Protein AF-A0A2N6P022-F1 (afdb_monomer)

Structure (mmCIF, N/CA/C/O backbone):
data_AF-A0A2N6P022-F1
#
_entry.id   AF-A0A2N6P022-F1
#
loop_
_atom_site.group_PDB
_atom_site.id
_atom_site.type_symbol
_atom_site.label_atom_id
_atom_site.label_alt_id
_atom_site.label_comp_id
_atom_site.label_asym_id
_atom_site.label_entity_id
_atom_site.label_seq_id
_atom_site.pdbx_PDB_ins_code
_atom_site.Cartn_x
_atom_site.Cartn_y
_atom_site.Cartn_z
_atom_site.occupancy
_atom_site.B_iso_or_equiv
_atom_site.auth_seq_id
_atom_site.auth_comp_id
_atom_site.auth_asym_id
_atom_site.auth_atom_id
_atom_site.pdbx_PDB_model_num
ATOM 1 N N . MET A 1 1 ? -14.302 11.216 33.703 1.00 29.69 1 MET A N 1
ATOM 2 C CA . MET A 1 1 ? -15.052 10.280 32.838 1.00 29.69 1 MET A CA 1
ATOM 3 C C . MET A 1 1 ? -15.654 11.093 31.704 1.00 29.69 1 MET A C 1
ATOM 5 O O . MET A 1 1 ? -16.616 11.806 31.942 1.00 29.69 1 MET A O 1
ATOM 9 N N . SER A 1 2 ? -15.031 11.091 30.524 1.00 29.53 2 SER A N 1
ATOM 10 C CA . SER A 1 2 ? -15.563 11.820 29.365 1.00 29.53 2 SER A CA 1
ATOM 11 C C . SER A 1 2 ? -16.728 11.022 28.780 1.00 29.53 2 SER A C 1
ATOM 13 O O . SER A 1 2 ? -16.558 9.845 28.450 1.00 29.53 2 SER A O 1
ATOM 15 N N . LEU A 1 3 ? -17.920 11.619 28.737 1.00 30.00 3 LEU A N 1
ATOM 16 C CA . LEU A 1 3 ? -19.110 11.022 28.134 1.00 30.00 3 LEU A CA 1
ATOM 17 C C . LEU A 1 3 ? -18.819 10.768 26.650 1.00 30.00 3 LEU A C 1
ATOM 19 O O . LEU A 1 3 ? -18.593 11.697 25.879 1.00 30.00 3 LEU A O 1
ATOM 23 N N . ARG A 1 4 ? -18.766 9.487 26.269 1.00 43.47 4 ARG A N 1
ATOM 24 C CA . ARG A 1 4 ? -18.559 9.043 24.888 1.00 43.47 4 ARG A CA 1
ATOM 25 C C . ARG A 1 4 ? -19.773 9.468 24.062 1.00 43.47 4 ARG A C 1
ATOM 27 O O . ARG A 1 4 ? -20.823 8.840 24.167 1.00 43.47 4 ARG A O 1
ATOM 34 N N . ILE A 1 5 ? -19.638 10.517 23.258 1.00 53.22 5 ILE A N 1
ATOM 35 C CA . ILE A 1 5 ? -20.626 10.837 22.226 1.00 53.22 5 ILE A CA 1
ATOM 36 C C . ILE A 1 5 ? -20.484 9.750 21.158 1.00 53.22 5 ILE A C 1
ATOM 38 O O . ILE A 1 5 ? -19.456 9.666 20.492 1.00 53.22 5 ILE A O 1
ATOM 42 N N . ILE A 1 6 ? -21.470 8.856 21.073 1.00 61.94 6 ILE A N 1
ATOM 43 C CA . ILE A 1 6 ? -21.562 7.873 19.992 1.00 61.94 6 ILE A CA 1
ATOM 44 C C . ILE A 1 6 ? -22.156 8.614 18.787 1.00 61.94 6 ILE A C 1
ATOM 46 O O . ILE A 1 6 ? -23.243 9.177 18.933 1.00 61.94 6 ILE A O 1
ATOM 50 N N . PRO A 1 7 ? -21.473 8.642 17.630 1.00 67.62 7 PRO A N 1
ATOM 51 C CA . PRO A 1 7 ? -22.006 9.222 16.401 1.00 67.62 7 PRO A CA 1
ATOM 52 C C . PRO A 1 7 ? -23.421 8.719 16.062 1.00 67.62 7 PRO A C 1
ATOM 54 O O . PRO A 1 7 ? -23.746 7.548 16.277 1.00 67.62 7 PRO A O 1
ATOM 57 N N . ALA A 1 8 ? -24.279 9.607 15.545 1.00 69.56 8 ALA A N 1
ATOM 58 C CA . ALA A 1 8 ? -25.697 9.315 15.305 1.00 69.56 8 ALA A CA 1
ATOM 59 C C . ALA A 1 8 ? -25.911 8.160 14.311 1.00 69.56 8 ALA A C 1
ATOM 61 O O . ALA A 1 8 ? -26.799 7.335 14.505 1.00 69.56 8 ALA A O 1
ATOM 62 N N . ASN A 1 9 ? -25.051 8.049 13.299 1.00 67.75 9 ASN A N 1
ATOM 63 C CA . ASN A 1 9 ? -25.023 6.943 12.340 1.00 67.75 9 ASN A CA 1
ATOM 64 C C . ASN A 1 9 ? -24.792 5.573 13.012 1.00 67.75 9 ASN A C 1
ATOM 66 O O . ASN A 1 9 ? -25.490 4.615 12.684 1.00 67.75 9 ASN A O 1
ATOM 70 N N . ILE A 1 10 ? -23.915 5.476 14.020 1.00 69.69 10 ILE A N 1
ATOM 71 C CA . ILE A 1 10 ? -23.724 4.240 14.805 1.00 69.69 10 ILE A CA 1
ATOM 72 C C . ILE A 1 10 ? -24.984 3.894 15.604 1.00 69.69 10 ILE A C 1
ATOM 74 O O . ILE A 1 10 ? -25.370 2.727 15.676 1.00 69.69 10 ILE A O 1
ATOM 78 N N . ILE A 1 11 ? -25.639 4.892 16.209 1.00 70.75 11 ILE A N 1
ATOM 79 C CA . ILE A 1 11 ? -26.880 4.679 16.972 1.00 70.75 11 ILE A CA 1
ATOM 80 C C . ILE A 1 11 ? -27.977 4.146 16.049 1.00 70.75 11 ILE A C 1
ATOM 82 O O . ILE A 1 11 ? -28.587 3.125 16.367 1.00 70.75 11 ILE A O 1
ATOM 86 N N . SER A 1 12 ? -28.178 4.784 14.894 1.00 70.94 12 SER A N 1
ATOM 87 C CA . SER A 1 12 ? -29.148 4.350 13.887 1.00 70.94 12 SER A CA 1
ATOM 88 C C . SER A 1 12 ? -28.874 2.919 13.418 1.00 70.94 12 SER A C 1
ATOM 90 O O . SER A 1 12 ? -29.797 2.110 13.321 1.00 70.94 12 SER A O 1
ATOM 92 N N . ARG A 1 13 ? -27.600 2.562 13.198 1.00 70.06 13 ARG A N 1
ATOM 93 C CA . ARG A 1 13 ? -27.205 1.212 12.770 1.00 70.06 13 ARG A CA 1
ATOM 94 C C . ARG A 1 13 ? -27.468 0.154 13.846 1.00 70.06 13 ARG A C 1
ATOM 96 O O . ARG A 1 13 ? -27.996 -0.912 13.541 1.00 70.06 13 ARG A O 1
ATOM 103 N N . LEU A 1 14 ? -27.166 0.460 15.110 1.00 72.69 14 LEU A N 1
ATOM 104 C CA . LEU A 1 14 ? -27.479 -0.416 16.246 1.00 72.69 14 LEU A CA 1
ATOM 105 C C . LEU A 1 14 ? -28.991 -0.616 16.430 1.00 72.69 14 LEU A C 1
ATOM 107 O O . LEU A 1 14 ? -29.421 -1.716 16.772 1.00 72.69 14 LEU A O 1
ATOM 111 N N . GLN A 1 15 ? -29.795 0.429 16.210 1.00 70.88 15 GLN A N 1
ATOM 112 C CA . GLN A 1 15 ? -31.257 0.349 16.284 1.00 70.88 15 GLN A CA 1
ATOM 113 C C . GLN A 1 15 ? -31.836 -0.531 15.169 1.00 70.88 15 GLN A C 1
ATOM 115 O O . GLN A 1 15 ? -32.645 -1.407 15.469 1.00 70.88 15 GLN A O 1
ATOM 120 N N . ALA A 1 16 ? -31.372 -0.368 13.924 1.00 66.25 16 ALA A N 1
ATOM 121 C CA . ALA A 1 16 ? -31.813 -1.183 12.788 1.00 66.25 16 ALA A CA 1
ATOM 122 C C . ALA A 1 16 ? -31.562 -2.686 13.021 1.00 66.25 16 ALA A C 1
ATOM 124 O O . ALA A 1 16 ? -32.473 -3.507 12.885 1.00 66.25 16 ALA A O 1
ATOM 125 N N . LEU A 1 17 ? -30.363 -3.046 13.491 1.00 65.44 17 LEU A N 1
ATOM 126 C CA . LEU A 1 17 ? -30.020 -4.438 13.811 1.00 65.44 17 LEU A CA 1
ATOM 127 C C . LEU A 1 17 ? -30.825 -4.986 15.002 1.00 65.44 17 LEU A C 1
ATOM 129 O O . LEU A 1 17 ? -31.209 -6.154 15.007 1.00 65.44 17 LEU A O 1
ATOM 133 N N . GLY A 1 18 ? -31.131 -4.149 16.001 1.00 59.81 18 GLY A N 1
ATOM 134 C CA . GLY A 1 18 ? -31.967 -4.521 17.148 1.00 59.81 18 GLY A CA 1
ATOM 135 C C . GLY A 1 18 ? -33.429 -4.815 16.789 1.00 59.81 18 GLY A C 1
ATOM 136 O O . GLY A 1 18 ? -34.092 -5.560 17.507 1.00 59.81 18 GLY A O 1
ATOM 137 N N . THR A 1 19 ? -33.922 -4.277 15.669 1.00 57.00 19 THR A N 1
ATOM 138 C CA . THR A 1 19 ? -35.270 -4.559 15.144 1.00 57.00 19 THR A CA 1
ATOM 139 C C . THR A 1 19 ? -35.357 -5.822 14.281 1.00 57.00 19 THR A C 1
ATOM 141 O O . THR A 1 19 ? -36.429 -6.136 13.774 1.00 57.00 19 THR A O 1
ATOM 144 N N . GLY A 1 20 ? -34.261 -6.577 14.135 1.00 45.31 20 GLY A N 1
ATOM 145 C CA . GLY A 1 20 ? -34.242 -7.828 13.370 1.00 45.31 20 GLY A CA 1
ATOM 146 C C . GLY A 1 20 ? -34.171 -7.645 11.852 1.00 45.31 20 GLY A C 1
ATOM 147 O O . GLY A 1 20 ? -34.295 -8.628 11.125 1.00 45.31 20 GLY A O 1
ATOM 148 N N . GLN A 1 21 ? -33.941 -6.423 11.361 1.00 49.25 21 GLN A N 1
ATOM 149 C CA . GLN A 1 21 ? -33.562 -6.211 9.966 1.00 49.25 21 GLN A CA 1
ATOM 150 C C . GLN A 1 21 ? -32.131 -6.713 9.771 1.00 49.25 21 GLN A C 1
ATOM 152 O O . GLN A 1 21 ? -31.172 -6.130 10.284 1.00 49.25 21 GLN A O 1
ATOM 157 N N . SER A 1 22 ? -31.996 -7.823 9.045 1.00 44.91 22 SER A N 1
ATOM 158 C CA . SER A 1 22 ? -30.702 -8.236 8.511 1.00 44.91 22 SER A CA 1
ATOM 159 C C . SER A 1 22 ? -30.247 -7.174 7.503 1.00 44.91 22 SER A C 1
ATOM 161 O O . SER A 1 22 ? -31.093 -6.676 6.756 1.00 44.91 22 SER A O 1
ATOM 163 N N . PRO A 1 23 ? -28.946 -6.833 7.418 1.00 50.28 23 PRO A N 1
ATOM 164 C CA . PRO A 1 23 ? -28.435 -5.946 6.368 1.00 50.28 23 PRO A CA 1
ATOM 165 C C . PRO A 1 23 ? -28.794 -6.415 4.950 1.00 50.28 23 PRO A C 1
ATOM 167 O O . PRO A 1 23 ? -28.809 -5.602 4.034 1.00 50.28 23 PRO A O 1
ATOM 170 N N . ASP A 1 24 ? -29.105 -7.710 4.816 1.00 46.38 24 ASP A N 1
ATOM 171 C CA . ASP A 1 24 ? -29.180 -8.453 3.561 1.00 46.38 24 ASP A CA 1
ATOM 172 C C . ASP A 1 24 ? -30.565 -9.063 3.266 1.00 46.38 24 ASP A C 1
ATOM 174 O O . ASP A 1 24 ? -30.662 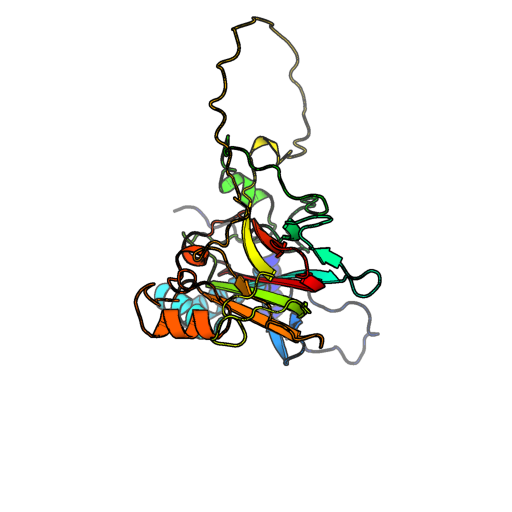-9.870 2.349 1.00 46.38 24 ASP A O 1
ATOM 178 N N . THR A 1 25 ? -31.638 -8.775 4.016 1.00 40.97 25 THR A N 1
ATOM 179 C CA . THR A 1 25 ? -32.977 -9.293 3.646 1.00 40.97 25 THR A CA 1
ATOM 180 C C . THR A 1 25 ? -33.631 -8.369 2.621 1.00 40.97 25 THR A C 1
ATOM 182 O O . THR A 1 25 ? -34.062 -7.283 3.014 1.00 40.97 25 THR A O 1
ATOM 185 N N . PRO A 1 26 ? -33.743 -8.759 1.333 1.00 40.19 26 PRO A N 1
ATOM 186 C CA . PRO A 1 26 ? -34.522 -7.994 0.375 1.00 40.19 26 PRO A CA 1
ATOM 187 C C . PRO A 1 26 ? -35.991 -8.135 0.775 1.00 40.19 26 PRO A C 1
ATOM 189 O O . PRO A 1 26 ? -36.479 -9.249 0.965 1.00 40.19 26 PRO A O 1
ATOM 192 N N . ASN A 1 27 ? -36.698 -7.017 0.922 1.00 40.47 27 ASN A N 1
ATOM 193 C CA . ASN A 1 27 ? -38.155 -7.050 0.972 1.00 40.47 27 ASN A CA 1
ATOM 194 C C . ASN A 1 27 ? -38.644 -7.525 -0.403 1.00 40.47 27 ASN A C 1
ATOM 196 O O . ASN A 1 27 ? -38.376 -6.862 -1.402 1.00 40.47 27 ASN A O 1
ATOM 200 N N . GLU A 1 28 ? -39.356 -8.652 -0.462 1.00 44.34 28 GLU A N 1
ATOM 201 C CA . GLU A 1 28 ? -39.858 -9.230 -1.723 1.00 44.34 28 GLU A CA 1
ATOM 202 C C . GLU A 1 28 ? -40.898 -8.337 -2.441 1.00 44.34 28 GLU A C 1
ATOM 204 O O . GLU A 1 28 ? -41.242 -8.610 -3.588 1.00 44.34 28 GLU A O 1
ATOM 209 N N . ASP A 1 29 ? -41.337 -7.236 -1.814 1.00 43.22 29 ASP A N 1
ATOM 210 C CA . ASP A 1 29 ? -42.406 -6.354 -2.300 1.00 43.22 29 ASP A CA 1
ATOM 211 C C . ASP A 1 29 ? -41.967 -4.920 -2.699 1.00 43.22 29 ASP A C 1
ATOM 213 O O . ASP A 1 29 ? -42.830 -4.095 -3.006 1.00 43.22 29 ASP A O 1
ATOM 217 N N . GLU A 1 30 ? -40.667 -4.583 -2.751 1.00 39.75 30 GLU A N 1
ATOM 218 C CA . GLU A 1 30 ? -40.205 -3.260 -3.234 1.00 39.75 30 GLU A CA 1
ATOM 219 C C . GLU A 1 30 ? -39.323 -3.336 -4.497 1.00 39.75 30 GLU A C 1
ATOM 221 O O . GLU A 1 30 ? -38.475 -4.223 -4.619 1.00 39.75 30 GLU A O 1
ATOM 226 N N . PRO A 1 31 ? -39.499 -2.417 -5.472 1.00 34.38 31 PRO A N 1
ATOM 227 C CA . PRO A 1 31 ? -38.705 -2.417 -6.694 1.00 34.38 31 PRO A CA 1
ATOM 228 C C . PRO A 1 31 ? -37.226 -2.158 -6.378 1.00 34.38 31 PRO A C 1
ATOM 230 O O . PRO A 1 31 ? -36.896 -1.311 -5.554 1.00 34.38 31 PRO A O 1
ATOM 233 N N . ALA A 1 32 ? -36.348 -2.883 -7.076 1.00 38.50 32 ALA A N 1
ATOM 234 C CA . ALA A 1 32 ? -34.899 -2.955 -6.880 1.00 38.50 32 ALA A CA 1
ATOM 235 C C . ALA A 1 32 ? -34.136 -1.653 -7.214 1.00 38.50 32 ALA A C 1
ATOM 237 O O . ALA A 1 32 ? -33.299 -1.619 -8.116 1.00 38.50 32 ALA A O 1
ATOM 238 N N . ALA A 1 33 ? -34.416 -0.581 -6.478 1.00 38.56 33 ALA A N 1
ATOM 239 C CA . ALA A 1 33 ? -33.610 0.627 -6.440 1.00 38.56 33 ALA A CA 1
ATOM 240 C C . ALA A 1 33 ? -33.302 0.985 -4.975 1.00 38.56 33 ALA A C 1
ATOM 242 O O . ALA A 1 33 ? -34.186 1.376 -4.222 1.00 38.56 33 ALA A O 1
ATOM 243 N N . ASP A 1 34 ? -32.020 0.891 -4.614 1.00 41.12 34 ASP A N 1
ATOM 244 C CA . ASP A 1 34 ? -31.392 1.689 -3.549 1.00 41.12 34 ASP A CA 1
ATOM 245 C C . ASP A 1 34 ? -31.687 1.347 -2.067 1.00 41.12 34 ASP A C 1
ATOM 247 O O . ASP A 1 34 ? -31.725 2.225 -1.206 1.00 41.12 34 ASP A O 1
ATOM 251 N N . THR A 1 35 ? -31.827 0.063 -1.716 1.00 43.97 35 THR A N 1
ATOM 252 C CA . THR A 1 35 ? -32.022 -0.386 -0.316 1.00 43.97 35 THR A CA 1
ATOM 253 C C . THR A 1 35 ? -30.750 -0.866 0.394 1.00 43.97 35 THR A C 1
ATOM 255 O O . THR A 1 35 ? -30.844 -1.552 1.413 1.00 43.97 35 THR A O 1
ATOM 258 N N . ALA A 1 36 ? -29.549 -0.535 -0.093 1.00 47.66 36 ALA A N 1
ATOM 259 C CA . ALA A 1 36 ? -28.352 -0.753 0.718 1.00 47.66 36 ALA A CA 1
ATOM 260 C C . ALA A 1 36 ? -28.417 0.198 1.929 1.00 47.66 36 ALA A C 1
ATOM 262 O O . ALA A 1 36 ? -28.615 1.405 1.751 1.00 47.66 36 ALA A O 1
ATOM 263 N N . PRO A 1 37 ? -28.290 -0.297 3.173 1.00 54.97 37 PRO A N 1
ATOM 264 C CA . PRO A 1 37 ? -28.275 0.590 4.318 1.00 54.97 37 PRO A CA 1
ATOM 265 C C . PRO A 1 37 ? -27.133 1.593 4.158 1.00 54.97 37 PRO A C 1
ATOM 267 O O . PRO A 1 37 ? -25.994 1.192 3.922 1.00 54.97 37 PRO A O 1
ATOM 270 N N . ARG A 1 38 ? -27.430 2.890 4.309 1.00 56.84 38 ARG A N 1
ATOM 271 C CA . ARG A 1 38 ? -26.407 3.944 4.268 1.00 56.84 38 ARG A CA 1
ATOM 272 C C . ARG A 1 38 ? -25.245 3.546 5.185 1.00 56.84 38 ARG A C 1
ATOM 274 O O . ARG A 1 38 ? -25.489 3.190 6.342 1.00 56.84 38 ARG A O 1
ATOM 281 N N . HIS A 1 39 ? -24.018 3.623 4.668 1.00 62.66 39 HIS A N 1
ATOM 282 C CA . HIS A 1 39 ? -22.774 3.285 5.368 1.00 62.66 39 HIS A CA 1
ATOM 283 C C . HIS A 1 39 ? -22.521 1.787 5.641 1.00 62.66 39 HIS A C 1
ATOM 285 O O . HIS A 1 39 ? -21.707 1.459 6.508 1.00 62.66 39 HIS A O 1
ATOM 291 N N . ALA A 1 40 ? -23.219 0.864 4.973 1.00 72.25 40 ALA A N 1
ATOM 292 C CA . ALA A 1 40 ? -22.898 -0.561 5.041 1.00 72.25 40 ALA A CA 1
ATOM 293 C C . ALA A 1 40 ? -21.675 -0.894 4.171 1.00 72.25 40 ALA A C 1
ATOM 295 O O . ALA A 1 40 ? -21.502 -0.343 3.088 1.00 72.25 40 ALA A O 1
ATOM 296 N N . GLY A 1 41 ? -20.841 -1.814 4.646 1.00 81.50 41 GLY A N 1
ATOM 297 C CA . GLY A 1 41 ? -19.817 -2.473 3.851 1.00 81.50 41 GLY A CA 1
ATOM 298 C C . GLY A 1 41 ? -20.418 -3.278 2.700 1.00 81.50 41 GLY A C 1
ATOM 299 O O . GLY A 1 41 ? -21.634 -3.421 2.562 1.00 81.50 41 GLY A O 1
ATOM 300 N N . SER A 1 42 ? -19.550 -3.823 1.858 1.00 85.12 42 SER A N 1
ATOM 301 C CA . SER A 1 42 ? -19.959 -4.550 0.654 1.00 85.12 42 SER A CA 1
ATOM 302 C C . SER A 1 42 ? -19.246 -5.889 0.555 1.00 85.12 42 SER A C 1
ATOM 304 O O . SER A 1 42 ? -18.205 -6.100 1.173 1.00 85.12 42 SER A O 1
ATOM 306 N N . ARG A 1 43 ? -19.805 -6.832 -0.208 1.00 83.38 43 ARG A N 1
ATOM 307 C CA . ARG A 1 43 ? -19.078 -8.059 -0.544 1.00 83.38 43 ARG A CA 1
ATOM 308 C C . ARG A 1 43 ? -18.204 -7.825 -1.764 1.00 83.38 43 ARG A C 1
ATOM 310 O O . ARG A 1 43 ? -18.682 -7.324 -2.777 1.00 83.38 43 ARG A O 1
ATOM 317 N N . ASN A 1 44 ? -16.949 -8.243 -1.676 1.00 80.38 44 ASN A N 1
ATOM 318 C CA . ASN A 1 44 ? -16.050 -8.259 -2.818 1.00 80.38 44 ASN A CA 1
ATOM 319 C C . ASN A 1 44 ? -16.326 -9.457 -3.744 1.00 80.38 44 ASN A C 1
ATOM 321 O O . ASN A 1 44 ? -17.137 -10.335 -3.442 1.00 80.38 44 ASN A O 1
ATOM 325 N N . GLU A 1 45 ? -15.625 -9.500 -4.877 1.00 76.19 45 GLU A N 1
ATOM 326 C CA . GLU A 1 45 ? -15.781 -10.511 -5.937 1.00 76.19 45 GLU A CA 1
ATOM 327 C C . GLU A 1 45 ? -15.617 -11.959 -5.444 1.00 76.19 45 GLU A C 1
ATOM 329 O O . GLU A 1 45 ? -16.208 -12.880 -6.002 1.00 76.19 45 GLU A O 1
ATOM 334 N N . ASN A 1 46 ? -14.872 -12.160 -4.355 1.00 76.88 46 ASN A N 1
ATOM 335 C CA . ASN A 1 46 ? -14.634 -13.475 -3.758 1.00 76.88 46 ASN A CA 1
ATOM 336 C C . ASN A 1 46 ? -15.704 -13.857 -2.720 1.00 76.88 46 ASN A C 1
ATOM 338 O O . ASN A 1 46 ? -15.584 -14.882 -2.050 1.00 76.88 46 ASN A O 1
ATOM 342 N N . GLY A 1 47 ? -16.731 -13.024 -2.541 1.00 79.62 47 GLY A N 1
ATOM 343 C CA . GLY A 1 47 ? -17.793 -13.216 -1.559 1.00 79.62 47 GLY A CA 1
ATOM 344 C C . GLY A 1 47 ? -17.404 -12.856 -0.122 1.00 79.62 47 GLY A C 1
ATOM 345 O O . GLY A 1 47 ? -18.233 -13.032 0.774 1.00 79.62 47 GLY A O 1
ATOM 346 N N . HIS A 1 48 ? -16.190 -12.339 0.109 1.00 83.69 48 HIS A N 1
ATOM 347 C CA . HIS A 1 48 ? -15.774 -11.816 1.411 1.00 83.69 48 HIS A CA 1
ATOM 348 C C . HIS A 1 48 ? -16.434 -10.464 1.670 1.00 83.69 48 HIS A C 1
ATOM 350 O O . HIS A 1 48 ? -16.563 -9.647 0.763 1.00 83.69 48 HIS A O 1
ATOM 356 N N . TYR A 1 49 ? -16.854 -10.235 2.912 1.00 88.50 49 TYR A N 1
ATOM 357 C CA . TYR A 1 49 ? -17.425 -8.962 3.333 1.00 88.50 49 TYR A CA 1
ATOM 358 C C . TYR A 1 49 ? -16.306 -7.981 3.692 1.00 88.50 49 TYR A C 1
ATOM 360 O O . TYR A 1 49 ? -15.526 -8.262 4.599 1.00 88.50 49 TYR A O 1
ATOM 368 N N . ASP A 1 50 ? -16.257 -6.848 2.997 1.00 89.38 50 ASP A N 1
ATOM 369 C CA . ASP A 1 50 ? -15.366 -5.723 3.263 1.00 89.38 50 ASP A CA 1
ATOM 370 C C . ASP A 1 50 ? -16.147 -4.715 4.137 1.00 89.38 50 ASP A C 1
ATOM 372 O O . ASP A 1 50 ? -17.004 -3.983 3.624 1.00 89.38 50 ASP A O 1
ATOM 376 N N . PRO A 1 51 ? -15.935 -4.705 5.470 1.00 91.31 51 PRO A N 1
ATOM 377 C CA . PRO A 1 51 ? -16.755 -3.922 6.385 1.00 91.31 51 PRO A CA 1
ATOM 378 C C . PRO A 1 51 ? -16.459 -2.426 6.275 1.00 91.31 51 PRO A C 1
ATOM 380 O O . PRO A 1 51 ? -15.306 -2.005 6.140 1.00 91.31 51 PRO A O 1
ATOM 383 N N . SER A 1 52 ? -17.498 -1.602 6.425 1.00 88.94 52 SER A N 1
ATOM 384 C CA . SER A 1 52 ? -17.305 -0.162 6.595 1.00 88.94 52 SER A CA 1
AT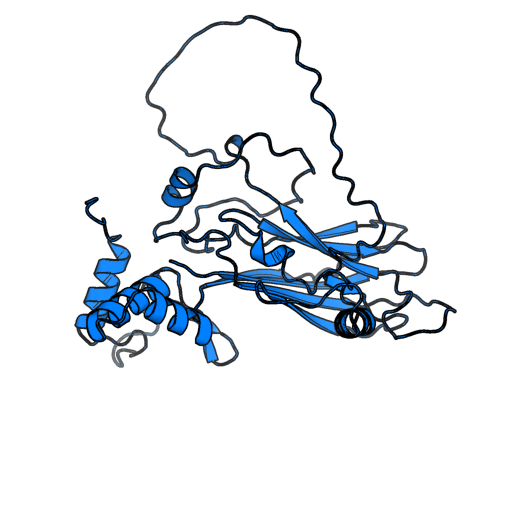OM 385 C C . SER A 1 52 ? -16.726 0.154 7.986 1.00 88.94 52 SER A C 1
ATOM 387 O O . SER A 1 52 ? -16.853 -0.654 8.917 1.00 88.94 52 SER A O 1
ATOM 389 N N . PRO A 1 53 ? -16.150 1.352 8.201 1.00 88.56 53 PRO A N 1
ATOM 390 C CA . PRO A 1 53 ? -15.726 1.781 9.537 1.00 88.56 53 PRO A CA 1
ATOM 391 C C . PRO A 1 53 ? -16.857 1.717 10.575 1.00 88.56 53 PRO A C 1
ATOM 393 O O . PRO A 1 53 ? -16.631 1.397 11.745 1.00 88.56 53 PRO A O 1
ATOM 396 N N . ILE A 1 54 ? -18.094 1.981 10.139 1.00 86.31 54 ILE A N 1
ATOM 397 C CA . ILE A 1 54 ? -19.286 1.910 10.984 1.00 86.31 54 ILE A CA 1
ATOM 398 C C . ILE A 1 54 ? -19.614 0.461 11.332 1.00 86.31 54 ILE A C 1
ATOM 400 O O . ILE A 1 54 ? -19.890 0.180 12.498 1.00 86.31 54 ILE A O 1
ATOM 404 N N . ASP A 1 55 ? -19.540 -0.465 10.375 1.00 89.12 55 ASP A N 1
ATOM 405 C CA . ASP A 1 55 ? -19.771 -1.884 10.648 1.00 89.12 55 ASP A CA 1
ATOM 406 C C . ASP A 1 55 ? -18.757 -2.433 11.653 1.00 89.12 55 ASP A C 1
ATOM 408 O O . ASP A 1 55 ? -19.148 -3.116 12.599 1.00 89.12 55 ASP A O 1
ATOM 412 N N . VAL A 1 56 ? -17.472 -2.088 11.511 1.00 90.69 56 VAL A N 1
ATOM 413 C CA . VAL A 1 56 ? -16.428 -2.478 12.475 1.00 90.69 56 VAL A CA 1
ATOM 414 C C . VAL A 1 56 ? -16.778 -1.969 13.877 1.00 90.69 56 VAL A C 1
ATOM 416 O O . VAL A 1 56 ? -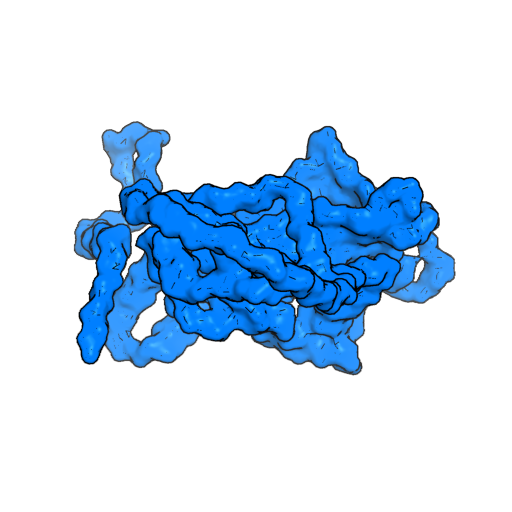16.793 -2.746 14.835 1.00 90.69 56 VAL A O 1
ATOM 419 N N . ALA A 1 57 ? -17.147 -0.690 14.010 1.00 88.62 57 ALA A N 1
ATOM 420 C CA . ALA A 1 57 ? -17.527 -0.109 15.296 1.00 88.62 57 ALA A CA 1
ATOM 421 C C . ALA A 1 57 ? -18.792 -0.758 15.894 1.00 88.62 57 ALA A C 1
ATOM 423 O O . ALA A 1 57 ? -18.848 -1.032 17.097 1.00 88.62 57 ALA A O 1
ATOM 424 N N . VAL A 1 58 ? -19.805 -1.027 15.068 1.00 89.00 58 VAL A N 1
ATOM 425 C CA . VAL A 1 58 ? -21.071 -1.650 15.480 1.00 89.00 58 VAL A CA 1
ATOM 426 C C . VAL A 1 58 ? -20.846 -3.082 15.948 1.00 89.00 58 VAL A C 1
ATOM 428 O O . VAL A 1 58 ? -21.264 -3.418 17.059 1.00 89.00 58 VAL A O 1
ATOM 431 N N . VAL A 1 59 ? -20.135 -3.902 15.168 1.00 90.94 59 VAL A N 1
ATOM 432 C CA . VAL A 1 59 ? -19.808 -5.286 15.542 1.00 90.94 59 VAL A CA 1
ATOM 433 C C . VAL A 1 59 ? -18.982 -5.300 16.826 1.00 90.94 59 VAL A C 1
ATOM 435 O O . VAL A 1 59 ? -19.269 -6.099 17.717 1.00 90.94 59 VAL A O 1
ATOM 438 N N . ARG A 1 60 ? -18.035 -4.367 16.998 1.00 89.62 60 ARG A N 1
ATOM 439 C CA . ARG A 1 60 ? -17.222 -4.274 18.221 1.00 89.62 60 ARG A CA 1
ATOM 440 C C . ARG A 1 60 ? -18.093 -3.986 19.443 1.00 89.62 60 ARG A C 1
ATOM 442 O O . ARG A 1 60 ? -17.960 -4.650 20.470 1.00 89.62 60 ARG A O 1
ATOM 449 N N . ILE A 1 61 ? -19.028 -3.035 19.332 1.00 88.62 61 ILE A N 1
ATOM 450 C CA . ILE A 1 61 ? -19.978 -2.695 20.405 1.00 88.62 61 ILE A CA 1
ATOM 451 C C . ILE A 1 61 ? -20.903 -3.876 20.716 1.00 88.62 61 ILE A C 1
ATOM 453 O O . ILE A 1 61 ? -21.134 -4.172 21.891 1.00 88.62 61 ILE A O 1
ATOM 457 N N . MET A 1 62 ? -21.444 -4.536 19.691 1.00 89.75 62 MET A N 1
ATOM 458 C CA . MET A 1 62 ? -22.332 -5.686 19.858 1.00 89.75 62 MET A CA 1
ATOM 459 C C . MET A 1 62 ? -21.607 -6.841 20.544 1.00 89.75 62 MET A C 1
ATOM 461 O O . MET A 1 62 ? -22.111 -7.368 21.535 1.00 89.75 62 MET A O 1
ATOM 465 N N . LEU A 1 63 ? -20.402 -7.177 20.082 1.00 90.75 63 LEU A N 1
ATOM 466 C CA . LEU A 1 63 ? -19.599 -8.259 20.634 1.00 90.75 63 LEU A CA 1
ATOM 467 C C . LEU A 1 63 ? -19.216 -7.978 22.090 1.00 90.75 63 LEU A C 1
ATOM 469 O O . LEU A 1 63 ? -19.440 -8.827 22.955 1.00 90.75 63 LEU A O 1
ATOM 473 N N . ALA A 1 64 ? -18.737 -6.768 22.394 1.00 87.69 64 ALA A N 1
ATOM 474 C CA . ALA A 1 64 ? -18.395 -6.362 23.756 1.00 87.69 64 ALA A CA 1
ATOM 475 C C . ALA A 1 64 ? -19.608 -6.411 24.704 1.00 87.69 64 ALA A C 1
ATOM 477 O O . ALA A 1 64 ? -19.501 -6.897 25.832 1.00 87.69 64 ALA A O 1
ATOM 478 N N . LYS A 1 65 ? -20.784 -5.947 24.254 1.00 87.38 65 LYS A N 1
ATOM 479 C CA . LYS A 1 65 ? -22.015 -5.964 25.064 1.00 87.38 65 LYS A CA 1
ATOM 480 C C . LYS A 1 65 ? -22.567 -7.372 25.277 1.00 87.38 65 LYS A C 1
ATOM 482 O O . LYS A 1 65 ? -23.010 -7.676 26.383 1.00 87.38 65 LYS A O 1
ATOM 487 N N . ALA A 1 66 ? -22.558 -8.208 24.240 1.00 91.25 66 ALA A N 1
ATOM 488 C CA . ALA A 1 66 ? -23.134 -9.548 24.288 1.00 91.25 66 ALA A CA 1
ATOM 489 C C . ALA A 1 66 ? -22.282 -10.514 25.120 1.00 91.25 66 ALA A C 1
ATOM 491 O O . ALA A 1 66 ? -22.818 -11.323 25.873 1.00 91.25 66 ALA A O 1
ATOM 492 N N . THR A 1 67 ? -20.957 -10.417 25.003 1.00 90.38 67 THR A N 1
ATOM 493 C CA . THR A 1 67 ? -20.038 -11.403 25.589 1.00 90.38 67 THR A CA 1
ATOM 494 C C . THR A 1 67 ? -19.431 -10.964 26.918 1.00 90.38 67 THR A C 1
ATOM 496 O O . THR A 1 67 ? -18.941 -11.807 27.665 1.00 90.38 67 THR A O 1
ATOM 499 N N . LYS A 1 68 ? -19.459 -9.658 27.232 1.00 88.94 68 LYS A N 1
ATOM 500 C CA . LYS A 1 68 ? -18.745 -9.060 28.376 1.00 88.94 68 LYS A CA 1
ATOM 501 C C . LYS A 1 68 ? -17.242 -9.395 28.395 1.00 88.94 68 LYS A C 1
ATOM 503 O O . LYS A 1 68 ? -16.629 -9.370 29.462 1.00 88.94 68 LYS A O 1
ATOM 508 N N . LEU A 1 69 ? -16.655 -9.722 27.240 1.00 89.50 69 LEU A N 1
ATOM 509 C CA . LEU A 1 69 ? -15.225 -9.997 27.119 1.00 89.50 69 LEU A CA 1
ATOM 510 C C . LEU A 1 69 ? -14.398 -8.727 27.388 1.00 89.50 69 LEU A C 1
ATOM 512 O O . LEU A 1 69 ? -14.859 -7.621 27.084 1.00 89.50 69 LEU A O 1
ATOM 516 N N . PRO A 1 70 ? -13.173 -8.865 27.931 1.00 90.56 70 PRO A N 1
ATOM 517 C CA . PRO A 1 70 ? -12.214 -7.767 27.975 1.00 90.56 70 PRO A CA 1
ATOM 518 C C . PRO A 1 70 ? -11.967 -7.194 26.576 1.00 90.56 70 PRO A C 1
ATOM 520 O O . PRO A 1 70 ? -11.983 -7.931 25.590 1.00 90.56 70 PRO A O 1
ATOM 523 N N . VAL A 1 71 ? -11.705 -5.886 26.499 1.00 84.88 71 VAL A N 1
ATOM 524 C CA . VAL A 1 71 ? -11.509 -5.184 25.219 1.00 84.88 71 VAL A CA 1
ATOM 525 C C . VAL A 1 71 ? -10.376 -5.795 24.392 1.00 84.88 71 VAL A C 1
ATOM 527 O O . VAL A 1 71 ? -10.557 -5.992 23.200 1.00 84.88 71 VAL A O 1
ATOM 530 N N . ASP A 1 72 ? -9.290 -6.229 25.033 1.00 88.00 72 ASP A N 1
ATOM 531 C CA . ASP A 1 72 ? -8.147 -6.845 24.346 1.00 88.00 72 ASP A CA 1
ATOM 532 C C . ASP A 1 72 ? -8.517 -8.172 23.662 1.00 88.00 72 ASP A C 1
ATOM 534 O O . ASP A 1 72 ? -7.976 -8.515 22.615 1.00 88.00 72 ASP A O 1
ATOM 538 N N . VAL A 1 73 ? -9.471 -8.922 24.230 1.00 91.50 73 VAL A N 1
ATOM 539 C CA . VAL A 1 73 ? -9.962 -10.174 23.631 1.00 91.50 73 VAL A CA 1
ATOM 540 C C . VAL A 1 73 ? -10.878 -9.873 22.451 1.00 91.50 73 VAL A C 1
ATOM 542 O O . VAL A 1 73 ? -10.797 -10.547 21.430 1.00 91.50 73 VAL A O 1
ATOM 545 N N . VAL A 1 74 ? -11.737 -8.857 22.579 1.00 90.62 74 VAL A N 1
ATOM 546 C CA . VAL A 1 74 ? -12.568 -8.380 21.466 1.00 90.62 74 VAL A CA 1
ATOM 547 C C . VAL A 1 74 ? -11.672 -7.941 20.313 1.00 90.62 74 VAL A C 1
ATOM 549 O O . VAL A 1 74 ? -11.880 -8.386 19.193 1.00 90.62 74 VAL A O 1
ATOM 552 N N . ASP A 1 75 ? -10.642 -7.148 20.588 1.00 87.88 75 ASP A N 1
ATOM 553 C CA . ASP A 1 75 ? -9.721 -6.664 19.563 1.00 87.88 75 ASP A CA 1
ATOM 554 C C . ASP A 1 75 ? -8.940 -7.831 18.941 1.00 87.88 75 ASP A C 1
ATOM 556 O O . ASP A 1 75 ? -8.877 -7.937 17.720 1.00 87.88 75 ASP A O 1
ATOM 560 N N . GLY A 1 76 ? -8.480 -8.796 19.745 1.00 90.19 76 GLY A N 1
ATOM 561 C CA . GLY A 1 76 ? -7.867 -10.030 19.245 1.00 90.19 76 GLY A CA 1
ATOM 562 C C . GLY A 1 76 ? -8.766 -10.842 18.302 1.00 90.19 76 GLY A C 1
ATOM 563 O O . GLY A 1 76 ? -8.265 -11.427 17.346 1.00 90.19 76 GLY A O 1
ATOM 564 N N . ILE A 1 77 ? -10.089 -10.850 18.510 1.00 93.56 77 ILE A N 1
ATOM 565 C CA . ILE A 1 77 ? -11.037 -11.487 17.578 1.00 93.56 77 ILE A CA 1
ATOM 566 C C . ILE A 1 77 ? -11.043 -10.758 16.230 1.00 93.56 77 ILE A C 1
ATOM 568 O O . ILE A 1 77 ? -11.020 -11.418 15.195 1.00 93.56 77 ILE A O 1
ATOM 572 N N . PHE A 1 78 ? -11.054 -9.423 16.230 1.00 92.44 78 PHE A N 1
ATOM 573 C CA . PHE A 1 78 ? -11.017 -8.628 14.997 1.00 92.44 78 PHE A CA 1
ATOM 574 C C . PHE A 1 78 ? -9.701 -8.822 14.244 1.00 92.44 78 PHE A C 1
ATOM 576 O O . PHE A 1 78 ? -9.724 -8.983 13.026 1.00 92.44 78 PHE A O 1
ATOM 583 N N . GLU A 1 79 ? -8.577 -8.861 14.966 1.00 91.19 79 GLU A N 1
ATOM 584 C CA . GLU A 1 79 ? -7.261 -9.126 14.381 1.00 91.19 79 GLU A CA 1
ATOM 585 C C . GLU A 1 79 ? -7.185 -10.522 13.751 1.00 91.19 79 GLU A C 1
ATOM 587 O O . GLU A 1 79 ? -6.771 -10.657 12.605 1.00 91.19 79 GLU A O 1
ATOM 592 N N . LEU A 1 80 ? -7.637 -11.563 14.459 1.00 92.06 80 LEU A N 1
ATOM 593 C CA . LEU A 1 80 ? -7.616 -12.938 13.944 1.00 92.06 80 LEU A CA 1
ATOM 594 C C . LEU A 1 80 ? -8.598 -13.167 12.792 1.00 92.06 80 LEU A C 1
ATOM 596 O O . LEU A 1 80 ? -8.350 -14.014 11.937 1.00 92.06 80 LEU A O 1
ATOM 600 N N . ALA A 1 81 ? -9.721 -12.450 12.780 1.00 92.44 81 ALA A N 1
ATOM 601 C CA . ALA A 1 81 ? -10.720 -12.545 11.722 1.00 92.44 81 ALA A CA 1
ATOM 602 C C . ALA A 1 81 ? -10.383 -11.685 10.491 1.00 92.44 81 ALA A C 1
ATOM 604 O O . ALA A 1 81 ? -11.148 -11.710 9.529 1.00 92.44 81 ALA A O 1
ATOM 605 N N . GLU A 1 82 ? -9.299 -10.900 10.537 1.00 92.56 82 GLU A N 1
ATOM 606 C CA . GLU A 1 82 ? -8.995 -9.839 9.568 1.00 92.56 82 GLU A CA 1
ATOM 607 C C . GLU A 1 82 ? -10.205 -8.922 9.296 1.00 92.56 82 GLU A C 1
ATOM 609 O O . GLU A 1 82 ? -10.426 -8.462 8.174 1.00 92.56 82 GLU A O 1
ATOM 614 N N . TYR A 1 83 ? -11.019 -8.661 10.329 1.00 92.75 83 TYR A N 1
ATOM 615 C CA . TYR A 1 83 ? -12.236 -7.852 10.216 1.00 92.75 83 TYR A CA 1
ATOM 616 C C . TYR A 1 83 ? -11.880 -6.361 10.272 1.00 92.75 83 TYR A C 1
ATOM 618 O O . TYR A 1 83 ? -12.150 -5.647 11.241 1.00 92.75 83 TYR A O 1
ATOM 626 N N . TRP A 1 84 ? -11.197 -5.912 9.224 1.00 93.31 84 TRP A N 1
ATOM 627 C CA . TRP A 1 84 ? -10.637 -4.575 9.079 1.00 93.31 84 TRP A CA 1
ATOM 628 C C . TRP A 1 84 ? -11.302 -3.824 7.934 1.00 93.31 84 TRP A C 1
ATOM 630 O O . TRP A 1 84 ? -11.828 -4.425 7.001 1.00 93.31 84 TRP A O 1
ATOM 640 N N . VAL A 1 85 ? -11.229 -2.495 7.977 1.00 92.62 85 VAL A N 1
ATOM 641 C CA . VAL A 1 85 ? -11.686 -1.676 6.854 1.00 92.62 85 VAL A CA 1
ATOM 642 C C . VAL A 1 85 ? -10.685 -1.807 5.723 1.00 92.62 85 VAL A C 1
ATOM 644 O O . VAL A 1 85 ? -9.477 -1.716 5.948 1.00 92.62 85 VAL A O 1
ATOM 647 N N . ARG A 1 86 ? -11.196 -1.972 4.505 1.00 92.88 86 ARG A N 1
ATOM 648 C CA . ARG A 1 86 ? -10.415 -1.962 3.274 1.00 92.88 86 ARG A CA 1
ATOM 649 C C . ARG A 1 86 ? -10.746 -0.716 2.467 1.00 92.88 86 ARG A C 1
ATOM 651 O O . ARG A 1 86 ? -11.911 -0.434 2.206 1.00 92.88 86 ARG A O 1
ATOM 658 N N . THR A 1 87 ? -9.720 -0.002 2.025 1.00 90.81 87 THR A N 1
ATOM 659 C CA . THR A 1 87 ? -9.850 1.068 1.033 1.00 90.81 87 THR A CA 1
ATOM 660 C C . THR A 1 87 ? -9.039 0.722 -0.200 1.00 90.81 87 THR A C 1
ATOM 662 O O . THR A 1 87 ? -7.917 0.230 -0.092 1.00 90.81 87 THR A O 1
ATOM 665 N N . THR A 1 88 ? -9.610 0.968 -1.375 1.00 90.00 88 THR A N 1
ATOM 666 C CA . THR A 1 88 ? -8.994 0.628 -2.658 1.00 90.00 88 THR A CA 1
ATOM 667 C C . THR A 1 88 ? -8.932 1.864 -3.535 1.00 90.00 88 THR A C 1
ATOM 669 O O . THR A 1 88 ? -9.954 2.505 -3.774 1.00 90.00 88 THR A O 1
ATOM 672 N N . THR A 1 89 ? -7.748 2.154 -4.069 1.00 89.94 89 THR A N 1
ATOM 673 C CA . THR A 1 89 ? -7.591 3.088 -5.188 1.00 89.94 89 THR A CA 1
ATOM 674 C C . THR A 1 89 ? -7.013 2.337 -6.373 1.00 89.94 89 THR A C 1
ATOM 676 O O . THR A 1 89 ? -6.031 1.612 -6.219 1.00 89.94 89 THR A O 1
ATOM 679 N N . ALA A 1 90 ? -7.601 2.516 -7.554 1.00 89.81 90 ALA A N 1
ATOM 680 C CA . ALA A 1 90 ? -7.166 1.872 -8.786 1.00 89.81 90 ALA A CA 1
ATOM 681 C C . ALA A 1 90 ? -7.034 2.888 -9.926 1.00 89.81 90 ALA A C 1
ATOM 683 O O . ALA A 1 90 ? -7.768 3.874 -9.985 1.00 89.81 90 ALA A O 1
ATOM 684 N N . ALA A 1 91 ? -6.104 2.616 -10.832 1.00 87.88 91 ALA A N 1
ATOM 685 C CA . ALA A 1 91 ? -5.896 3.332 -12.076 1.00 87.88 91 ALA A CA 1
ATOM 686 C C . ALA A 1 91 ? -5.844 2.321 -13.229 1.00 87.88 91 ALA A C 1
ATOM 688 O O . ALA A 1 91 ? -5.087 1.347 -13.183 1.00 87.88 91 ALA A O 1
ATOM 689 N N . ASP A 1 92 ? -6.660 2.568 -14.252 1.00 88.19 92 ASP A N 1
ATOM 690 C CA . ASP A 1 92 ? -6.719 1.776 -15.479 1.00 88.19 92 ASP A CA 1
ATOM 691 C C . ASP A 1 92 ? -6.076 2.560 -16.629 1.00 88.19 92 ASP A C 1
ATOM 693 O O . ASP A 1 92 ? -6.431 3.708 -16.908 1.00 88.19 92 ASP A O 1
ATOM 697 N N . TYR A 1 93 ? -5.115 1.925 -17.291 1.00 88.38 93 TYR A N 1
ATOM 698 C CA . TYR A 1 93 ? -4.376 2.444 -18.436 1.00 88.38 93 TYR A CA 1
ATOM 699 C C . TYR A 1 93 ? -4.600 1.599 -19.694 1.00 88.38 93 TYR A C 1
ATOM 701 O O . TYR A 1 93 ? -3.906 1.792 -20.688 1.00 88.38 93 TYR A O 1
ATOM 709 N N . SER A 1 94 ? -5.565 0.679 -19.703 1.00 80.62 94 SER A N 1
ATOM 710 C CA . SER A 1 94 ? -5.839 -0.218 -20.832 1.00 80.62 94 SER A CA 1
ATOM 711 C C . SER A 1 94 ? -6.121 0.515 -22.151 1.00 80.62 94 SER A C 1
ATOM 713 O O . SER A 1 94 ? -5.715 0.049 -23.216 1.00 80.62 94 SER A O 1
ATOM 715 N N . GLY A 1 95 ? -6.741 1.699 -22.090 1.00 79.50 95 GLY A N 1
ATOM 716 C CA . GLY A 1 95 ? -6.980 2.559 -23.255 1.00 79.50 95 GLY A CA 1
ATOM 717 C C . GLY A 1 95 ? -5.749 3.331 -23.755 1.00 79.50 95 GLY A C 1
ATOM 718 O O . GLY A 1 95 ? -5.734 3.775 -24.902 1.00 79.50 95 GLY A O 1
ATOM 719 N N . ASN A 1 96 ? -4.721 3.504 -22.919 1.00 82.75 96 ASN A N 1
ATOM 720 C CA . ASN A 1 96 ? -3.466 4.174 -23.265 1.00 82.75 96 ASN A CA 1
ATOM 721 C C . ASN A 1 96 ? -2.338 3.682 -22.345 1.00 82.75 96 ASN A C 1
ATOM 723 O O . ASN A 1 96 ? -2.000 4.346 -21.360 1.00 82.75 96 ASN A O 1
ATOM 727 N N . ALA A 1 97 ? -1.801 2.497 -22.655 1.00 80.19 97 ALA A N 1
ATOM 728 C CA . ALA A 1 97 ? -0.838 1.812 -21.799 1.00 80.19 97 ALA A CA 1
ATOM 729 C C . ALA A 1 97 ? 0.342 2.726 -21.451 1.00 80.19 97 ALA A C 1
ATOM 731 O O . ALA A 1 97 ? 0.950 3.361 -22.322 1.00 80.19 97 ALA A O 1
ATOM 732 N N . LEU A 1 98 ? 0.676 2.788 -20.163 1.00 89.12 98 LEU A N 1
ATOM 733 C CA . LEU A 1 98 ? 1.800 3.590 -19.713 1.00 89.12 98 LEU A CA 1
ATOM 734 C C . LEU A 1 98 ? 3.098 2.838 -19.962 1.00 89.12 98 LEU A C 1
ATOM 736 O O . LEU A 1 98 ? 3.195 1.638 -19.717 1.00 89.12 98 LEU A O 1
ATOM 740 N N . TYR A 1 99 ? 4.119 3.570 -20.395 1.00 90.12 99 TYR A N 1
ATOM 741 C CA . TYR A 1 99 ? 5.470 3.043 -20.479 1.00 90.12 99 TYR A CA 1
ATOM 742 C C . TYR A 1 99 ? 6.467 3.961 -19.774 1.00 90.12 99 TYR A C 1
ATOM 744 O O . TYR A 1 99 ? 6.398 5.191 -19.873 1.00 90.12 99 TYR A O 1
ATOM 752 N N . VAL A 1 100 ? 7.406 3.342 -19.065 1.00 91.75 100 VAL A N 1
ATOM 753 C CA . VAL A 1 100 ? 8.530 3.990 -18.378 1.00 91.75 100 VAL A CA 1
ATOM 754 C C . VAL A 1 100 ? 9.807 3.447 -18.998 1.00 91.75 100 VAL A C 1
ATOM 756 O O . VAL A 1 100 ? 9.962 2.238 -19.156 1.00 91.75 100 VAL A O 1
ATOM 759 N N . SER A 1 101 ? 10.717 4.328 -19.407 1.00 92.06 101 SER A N 1
ATOM 760 C CA . SER A 1 101 ? 11.961 3.929 -20.066 1.00 92.06 101 SER A CA 1
ATOM 761 C C . SER A 1 101 ? 13.078 4.924 -19.796 1.00 92.06 101 SER A C 1
ATOM 763 O O . SER A 1 101 ? 12.834 6.111 -19.581 1.00 92.06 101 SER A O 1
ATOM 765 N N . SER A 1 102 ? 14.324 4.476 -19.950 1.00 85.88 102 SER A N 1
ATOM 766 C CA . SER A 1 102 ? 15.487 5.352 -19.792 1.00 85.88 102 SER A CA 1
ATOM 767 C C . SER A 1 102 ? 15.511 6.535 -20.780 1.00 85.88 102 SER A C 1
ATOM 769 O O . SER A 1 102 ? 16.250 7.492 -20.562 1.00 85.88 102 SER A O 1
ATOM 771 N N . ARG A 1 103 ? 14.775 6.449 -21.900 1.00 82.12 103 ARG A N 1
ATOM 772 C CA . ARG A 1 103 ? 14.794 7.426 -23.007 1.00 82.12 103 ARG A CA 1
ATOM 773 C C . ARG A 1 103 ? 13.670 8.457 -22.945 1.00 82.12 103 ARG A C 1
ATOM 775 O O . ARG A 1 103 ? 13.754 9.459 -23.646 1.00 82.12 103 ARG A O 1
ATOM 782 N N . SER A 1 104 ? 12.616 8.182 -22.184 1.00 82.56 104 SER A N 1
ATOM 783 C CA . SER A 1 104 ? 11.457 9.061 -22.045 1.00 82.56 104 SER A CA 1
ATOM 784 C C . SER A 1 104 ? 11.386 9.577 -20.613 1.00 82.56 104 SER A C 1
ATOM 786 O O . SER A 1 104 ? 12.006 10.577 -20.271 1.00 82.56 104 SER A O 1
ATOM 788 N N . VAL A 1 105 ? 10.672 8.846 -19.772 1.00 85.12 105 VAL A N 1
ATOM 789 C CA . VAL A 1 105 ? 10.456 9.114 -18.360 1.00 85.12 105 VAL A CA 1
ATOM 790 C C . VAL A 1 105 ? 10.964 7.883 -17.629 1.00 85.12 105 VAL A C 1
ATOM 792 O O . VAL A 1 105 ? 10.486 6.782 -17.896 1.00 85.12 105 VAL A O 1
ATOM 795 N N . GLN A 1 106 ? 11.970 8.064 -16.773 1.00 86.00 106 GLN A N 1
ATOM 796 C CA . GLN A 1 106 ? 12.672 6.967 -16.090 1.00 86.00 106 GLN A CA 1
ATOM 797 C C . GLN A 1 106 ? 11.959 6.528 -14.803 1.00 86.00 106 GLN A C 1
ATOM 799 O O . GLN A 1 106 ? 12.232 5.450 -14.278 1.00 86.00 106 GLN A O 1
ATOM 804 N N . ASP A 1 107 ? 11.036 7.361 -14.323 1.00 87.94 107 ASP A N 1
ATOM 805 C CA . ASP A 1 107 ? 10.267 7.187 -13.100 1.00 87.94 107 ASP A CA 1
ATOM 806 C C . ASP A 1 107 ? 8.893 7.844 -13.252 1.00 87.94 107 ASP A C 1
ATOM 808 O O . ASP A 1 107 ? 8.809 9.001 -13.670 1.00 87.94 107 ASP A O 1
ATOM 812 N N . ARG A 1 108 ? 7.820 7.112 -12.958 1.00 89.38 108 ARG A N 1
ATOM 813 C CA . ARG A 1 108 ? 6.449 7.567 -13.186 1.00 89.38 108 ARG A CA 1
ATOM 814 C C . ARG A 1 108 ? 5.535 7.179 -12.033 1.00 89.38 108 ARG A C 1
ATOM 816 O O . ARG A 1 108 ? 5.427 6.002 -11.695 1.00 89.38 108 ARG A O 1
ATOM 823 N N . PHE A 1 109 ? 4.834 8.170 -11.494 1.00 89.81 109 PHE A N 1
ATOM 824 C CA . PHE A 1 109 ? 3.740 7.969 -10.552 1.00 89.81 109 PHE A CA 1
ATOM 825 C C . PHE A 1 109 ? 2.587 7.225 -11.234 1.00 89.81 109 PHE A C 1
ATOM 827 O O . PHE A 1 109 ? 2.203 7.570 -12.355 1.00 89.81 109 PHE A O 1
ATOM 834 N N . LEU A 1 110 ? 2.051 6.203 -10.566 1.00 89.88 110 LEU A N 1
ATOM 835 C CA . LEU A 1 110 ? 0.909 5.436 -11.059 1.00 89.88 110 LEU A CA 1
ATOM 836 C C . LEU A 1 110 ? -0.359 5.807 -10.290 1.00 89.88 110 LEU A C 1
ATOM 838 O O . LEU A 1 110 ? -1.313 6.345 -10.849 1.00 89.88 110 LEU A O 1
ATOM 842 N N . VAL A 1 111 ? -0.362 5.519 -8.992 1.00 89.06 111 VAL A N 1
ATOM 843 C CA . VAL A 1 111 ? -1.549 5.618 -8.144 1.00 89.06 111 VAL A CA 1
ATOM 844 C C . VAL A 1 111 ? -1.142 5.925 -6.706 1.00 89.06 111 VAL A C 1
ATOM 846 O O . VAL A 1 111 ? -0.051 5.557 -6.264 1.00 89.06 111 VAL A O 1
ATOM 849 N N . ARG A 1 112 ? -2.032 6.595 -5.971 1.00 89.56 112 ARG A N 1
ATOM 850 C CA . ARG A 1 112 ? -1.929 6.820 -4.526 1.00 89.56 112 ARG A CA 1
ATOM 851 C C . ARG A 1 112 ? -3.159 6.276 -3.813 1.00 89.56 112 ARG A C 1
ATOM 853 O O . ARG A 1 112 ? -4.243 6.266 -4.390 1.00 89.56 112 ARG A O 1
ATOM 860 N N . SER A 1 113 ? -3.004 5.819 -2.578 1.00 90.56 113 SER A N 1
ATOM 861 C CA . SER A 1 113 ? -4.123 5.404 -1.737 1.00 90.56 113 SER A CA 1
ATOM 862 C C . SER A 1 113 ? -4.969 6.607 -1.313 1.00 90.56 113 SER A C 1
ATOM 864 O O . SER A 1 113 ? -4.542 7.758 -1.408 1.00 90.56 113 SER A O 1
ATOM 866 N N . LEU A 1 114 ? -6.159 6.342 -0.775 1.00 86.44 114 LEU A N 1
ATOM 867 C CA . LEU A 1 114 ? -6.807 7.313 0.106 1.00 86.44 114 LEU A CA 1
ATOM 868 C C . LEU A 1 114 ? -5.942 7.534 1.362 1.00 86.44 114 LEU A C 1
ATOM 870 O O . LEU A 1 114 ? -5.162 6.639 1.722 1.00 86.44 114 LEU A O 1
ATOM 874 N N . PRO A 1 115 ? -6.078 8.678 2.051 1.00 86.81 115 PRO A N 1
ATOM 875 C CA . PRO A 1 115 ? -5.393 8.906 3.308 1.00 86.81 115 PRO A CA 1
ATOM 876 C C . PRO A 1 115 ? -5.879 7.871 4.313 1.00 86.81 115 PRO A C 1
ATOM 878 O O . PRO A 1 115 ? -7.075 7.586 4.417 1.00 86.81 115 PRO A O 1
ATOM 881 N N . ILE A 1 116 ? -4.952 7.263 5.039 1.00 89.38 116 ILE A N 1
ATOM 882 C CA . ILE A 1 116 ? -5.274 6.173 5.957 1.00 89.38 116 ILE A CA 1
ATOM 883 C C . ILE A 1 116 ? -6.308 6.631 6.986 1.00 89.38 116 ILE A C 1
ATOM 885 O O . ILE A 1 116 ? -6.174 7.698 7.586 1.00 89.38 116 ILE A O 1
ATOM 889 N N . GLY A 1 117 ? -7.333 5.801 7.195 1.00 85.56 117 GLY A N 1
ATOM 890 C CA . GLY A 1 117 ? -8.484 6.102 8.047 1.00 85.56 117 GLY A CA 1
ATOM 891 C C . GLY A 1 117 ? -9.650 6.779 7.325 1.00 85.56 117 GLY A C 1
ATOM 892 O O . GLY A 1 117 ? -10.731 6.867 7.903 1.00 85.56 117 GLY A O 1
ATOM 893 N N . PHE A 1 118 ? -9.482 7.201 6.070 1.00 84.25 118 PHE A N 1
ATOM 894 C CA . PHE A 1 118 ? -10.525 7.832 5.260 1.00 84.25 118 PHE A CA 1
ATOM 895 C C . PHE A 1 118 ? -11.064 6.873 4.198 1.00 84.25 118 PHE A C 1
ATOM 897 O O . PHE A 1 118 ? -10.318 6.078 3.630 1.00 84.25 118 PHE A O 1
ATOM 904 N N . THR A 1 119 ? -12.365 6.947 3.923 1.00 82.44 119 THR A N 1
ATOM 905 C CA . THR A 1 119 ? -13.033 6.192 2.850 1.00 82.44 119 THR A CA 1
ATOM 906 C C . THR A 1 119 ? -13.588 7.157 1.804 1.00 82.44 119 THR A C 1
ATOM 908 O O . THR A 1 119 ? -13.838 8.324 2.105 1.00 82.44 119 THR A O 1
ATOM 911 N N . SER A 1 120 ? -13.791 6.683 0.574 1.00 70.88 120 SER A N 1
ATOM 912 C CA . SER A 1 120 ? -14.276 7.505 -0.546 1.00 70.88 120 SER A CA 1
ATOM 913 C C . SER A 1 120 ? -15.669 8.094 -0.318 1.00 70.88 120 SER A C 1
ATOM 915 O O . SER A 1 120 ? -16.000 9.121 -0.896 1.00 70.88 120 SER A O 1
ATOM 917 N N . GLU A 1 121 ? -16.490 7.449 0.510 1.00 64.75 121 GLU A N 1
ATOM 918 C CA . GLU A 1 121 ? -17.877 7.854 0.759 1.00 64.75 121 GLU A CA 1
ATOM 919 C C . GLU A 1 121 ? -18.003 8.901 1.876 1.00 64.75 121 GLU A C 1
ATOM 921 O O . GLU A 1 121 ? -19.031 9.568 1.998 1.00 64.75 121 GLU A O 1
ATOM 926 N N . HIS A 1 122 ? -16.981 9.023 2.726 1.00 54.75 122 HIS A N 1
ATOM 927 C CA . HIS A 1 122 ? -17.122 9.606 4.064 1.00 54.75 122 HIS A CA 1
ATOM 928 C C . HIS A 1 122 ? -15.882 10.410 4.517 1.00 54.75 122 HIS A C 1
ATOM 930 O O . HIS A 1 122 ? -15.728 10.706 5.702 1.00 54.75 122 HIS A O 1
ATOM 936 N N . GLY A 1 123 ? -14.966 10.723 3.590 1.00 51.28 123 GLY A N 1
ATOM 937 C CA . GLY A 1 123 ? -13.630 11.246 3.892 1.00 51.28 123 GLY A CA 1
ATOM 938 C C . GLY A 1 123 ? -13.321 12.677 3.452 1.00 51.28 123 GLY A C 1
ATOM 939 O O . GLY A 1 123 ? -12.144 13.015 3.348 1.00 51.28 123 GLY A O 1
ATOM 940 N N . GLY A 1 124 ? -14.345 13.501 3.201 1.00 47.56 124 GLY A N 1
ATOM 941 C CA . GLY A 1 124 ? -14.189 14.841 2.624 1.00 47.56 124 GLY A CA 1
ATOM 942 C C . GLY A 1 124 ? -13.676 14.794 1.179 1.00 47.56 124 GLY A C 1
ATOM 943 O O . GLY A 1 124 ? -13.031 13.833 0.767 1.00 47.56 124 GLY A O 1
ATOM 944 N N . ASP A 1 125 ? -13.974 15.819 0.384 1.00 45.03 125 ASP A N 1
ATOM 945 C CA . ASP A 1 125 ? -13.416 15.975 -0.966 1.00 45.03 125 ASP A CA 1
ATOM 946 C C . ASP A 1 125 ? -11.939 16.393 -0.863 1.00 45.03 125 ASP A C 1
ATOM 948 O O . ASP A 1 125 ? -11.554 17.532 -1.114 1.00 45.03 125 ASP A O 1
ATOM 952 N N . LEU A 1 126 ? -11.101 15.482 -0.368 1.00 52.72 126 LEU A N 1
ATOM 953 C CA . LEU A 1 126 ? -9.661 15.598 -0.497 1.00 52.72 126 LEU A CA 1
ATOM 954 C C . LEU A 1 126 ? -9.383 15.291 -1.965 1.00 52.72 126 LEU A C 1
ATOM 956 O O . LEU A 1 126 ? -9.348 14.119 -2.344 1.00 52.72 126 LEU A O 1
ATOM 960 N N . ASP A 1 127 ? -9.277 16.330 -2.795 1.00 50.75 127 ASP A N 1
ATOM 961 C CA . ASP A 1 127 ? -8.971 16.239 -4.227 1.00 50.75 127 ASP A CA 1
ATOM 962 C C . ASP A 1 127 ? -7.570 15.637 -4.442 1.00 50.75 127 ASP A C 1
ATOM 964 O O . ASP A 1 127 ? -6.577 16.299 -4.731 1.00 50.75 127 ASP A O 1
ATOM 968 N N . LEU A 1 128 ? -7.470 14.328 -4.227 1.00 56.72 128 LEU A N 1
ATOM 969 C CA . LEU A 1 128 ? -6.251 13.533 -4.332 1.00 56.72 128 LEU A CA 1
ATOM 970 C C . LEU A 1 128 ? -6.045 13.028 -5.762 1.00 56.72 128 LEU A C 1
ATOM 972 O O . LEU A 1 128 ? -5.251 12.114 -5.995 1.00 56.72 128 LEU A O 1
ATOM 976 N N . LYS A 1 129 ? -6.763 13.608 -6.727 1.00 52.59 129 LYS A N 1
ATOM 977 C CA . LYS A 1 129 ? -6.601 13.340 -8.150 1.00 52.59 129 LYS A CA 1
ATOM 978 C C . LYS A 1 129 ? -5.554 14.309 -8.692 1.00 52.59 129 LYS A C 1
ATOM 980 O O . LYS A 1 129 ? -5.729 15.516 -8.624 1.00 52.59 129 LYS A O 1
ATOM 985 N N . GLY A 1 130 ? -4.459 13.800 -9.252 1.00 58.66 130 GLY A N 1
ATOM 986 C CA . GLY A 1 130 ? -3.479 14.660 -9.919 1.00 58.66 130 GLY A CA 1
ATOM 987 C C . GLY A 1 130 ? -2.048 14.145 -9.889 1.00 58.66 130 GLY A C 1
ATOM 988 O O . GLY A 1 130 ? -1.795 12.958 -9.688 1.00 58.66 130 GLY A O 1
ATOM 989 N N . GLU A 1 131 ? -1.116 15.069 -10.104 1.00 61.78 131 GLU A N 1
ATOM 990 C CA . GLU A 1 131 ? 0.330 14.832 -10.087 1.00 61.78 131 GLU A CA 1
ATOM 991 C C . GLU A 1 131 ? 0.834 14.512 -8.668 1.00 61.78 131 GLU A C 1
ATOM 993 O O . GLU A 1 131 ? 0.228 14.979 -7.697 1.00 61.78 131 GLU A O 1
ATOM 998 N N . PRO A 1 132 ? 1.900 13.702 -8.520 1.00 60.44 132 PRO A N 1
ATOM 999 C CA . PRO A 1 132 ? 2.477 13.361 -7.219 1.00 60.44 132 PRO A CA 1
ATOM 1000 C C . PRO A 1 132 ? 2.916 14.606 -6.442 1.00 60.44 132 PRO A C 1
ATOM 1002 O O . PRO A 1 132 ? 3.351 15.600 -7.036 1.00 60.44 132 PRO A O 1
ATOM 1005 N N . ALA A 1 133 ? 2.843 14.539 -5.111 1.00 58.59 133 ALA A N 1
ATOM 1006 C CA . ALA A 1 133 ? 3.272 15.650 -4.273 1.00 58.59 133 ALA A CA 1
ATOM 1007 C C . ALA A 1 133 ? 4.785 15.898 -4.447 1.00 58.59 133 ALA A C 1
ATOM 1009 O O . ALA A 1 133 ? 5.577 14.949 -4.487 1.00 58.59 133 ALA A O 1
ATOM 1010 N N . PRO A 1 134 ? 5.237 17.163 -4.555 1.00 59.34 134 PRO A N 1
ATOM 1011 C CA . PRO A 1 134 ? 6.659 17.452 -4.633 1.00 59.34 134 PRO A CA 1
ATOM 1012 C C . PRO A 1 134 ? 7.336 17.043 -3.323 1.00 59.34 134 PRO A C 1
ATOM 1014 O O . PRO A 1 134 ? 6.869 17.394 -2.242 1.00 59.34 134 PRO A O 1
ATOM 1017 N N . ALA A 1 135 ? 8.473 16.357 -3.422 1.00 62.97 135 ALA A N 1
ATOM 1018 C CA . ALA A 1 135 ? 9.246 15.938 -2.262 1.00 62.97 135 ALA A CA 1
ATOM 1019 C C . ALA A 1 135 ? 9.777 17.164 -1.490 1.00 62.97 135 ALA A C 1
ATOM 1021 O O . ALA A 1 135 ? 10.779 17.773 -1.873 1.00 62.97 135 ALA A O 1
ATOM 1022 N N . LYS A 1 136 ? 9.079 17.542 -0.417 1.00 65.00 136 LYS A N 1
ATOM 1023 C CA . LYS A 1 136 ? 9.402 18.672 0.462 1.00 65.00 136 LYS A CA 1
ATOM 1024 C C . LYS A 1 136 ? 9.457 18.198 1.919 1.00 65.00 136 LYS A C 1
ATOM 1026 O O . LYS A 1 136 ? 8.750 17.254 2.271 1.00 65.00 136 LYS A O 1
ATOM 1031 N N . PRO A 1 137 ? 10.296 18.809 2.775 1.00 67.12 137 PRO A N 1
ATOM 1032 C CA . PRO A 1 137 ? 10.260 18.537 4.207 1.00 67.12 137 PRO A CA 1
ATOM 1033 C C . PRO A 1 137 ? 8.885 18.878 4.776 1.00 67.12 137 PRO A C 1
ATOM 1035 O O . PRO A 1 137 ? 8.376 19.962 4.498 1.00 67.12 137 PRO A O 1
ATOM 1038 N N . LEU A 1 138 ? 8.335 17.981 5.597 1.00 70.50 138 LEU A N 1
ATOM 1039 C CA . LEU A 1 138 ? 7.049 18.198 6.249 1.00 70.50 138 LEU A CA 1
ATOM 1040 C C . LEU A 1 138 ? 7.146 19.394 7.203 1.00 70.50 138 LEU A C 1
ATOM 1042 O O . LEU A 1 138 ? 7.877 19.329 8.196 1.00 70.50 138 LEU A O 1
ATOM 1046 N N . LYS A 1 139 ? 6.423 20.478 6.907 1.00 74.62 139 LYS A N 1
ATOM 1047 C CA . LYS A 1 139 ? 6.473 21.710 7.714 1.00 74.62 139 LYS A CA 1
ATOM 1048 C C . LYS A 1 139 ? 5.633 21.610 8.983 1.00 74.62 139 LYS A C 1
ATOM 1050 O O . LYS A 1 139 ? 6.052 22.073 10.043 1.00 74.62 139 LYS A O 1
ATOM 1055 N N . SER A 1 140 ? 4.463 20.991 8.882 1.00 77.88 140 SER A N 1
ATOM 1056 C CA . SER A 1 140 ? 3.553 20.766 10.003 1.00 77.88 140 SER A CA 1
ATOM 1057 C C . SER A 1 140 ? 2.739 19.496 9.791 1.00 77.88 140 SER A C 1
ATOM 1059 O O . SER A 1 140 ? 2.337 19.168 8.678 1.00 77.88 140 SER A O 1
ATOM 1061 N N . THR A 1 141 ? 2.491 18.768 10.877 1.00 79.19 141 THR A N 1
ATOM 1062 C CA . THR A 1 141 ? 1.596 17.610 10.868 1.00 79.19 141 THR A CA 1
ATOM 1063 C C . THR A 1 141 ? 0.162 18.057 11.112 1.00 79.19 141 THR A C 1
ATOM 1065 O O . THR A 1 141 ? -0.099 18.918 11.956 1.00 79.19 141 THR A O 1
ATOM 1068 N N . VAL A 1 142 ? -0.787 17.430 10.421 1.00 78.31 142 VAL A N 1
ATOM 1069 C CA . VAL A 1 142 ? -2.209 17.632 10.707 1.00 78.31 142 VAL A CA 1
ATOM 1070 C C . VAL A 1 142 ? -2.521 17.062 12.096 1.00 78.31 142 VAL A C 1
ATOM 1072 O O . VAL A 1 142 ? -2.249 15.885 12.356 1.00 78.31 142 VAL A O 1
ATOM 1075 N N . PRO A 1 143 ? -3.110 17.843 13.014 1.00 81.38 143 PRO A N 1
ATOM 1076 C CA . PRO A 1 143 ? -3.419 17.341 14.341 1.00 81.38 143 PRO A CA 1
ATOM 1077 C C . PRO A 1 143 ? -4.591 16.343 14.293 1.00 81.38 143 PRO A C 1
ATOM 1079 O O . PRO A 1 143 ? -5.563 16.509 13.555 1.00 81.38 143 PRO A O 1
ATOM 1082 N N . ALA A 1 144 ? -4.528 15.295 15.123 1.00 77.12 144 ALA A N 1
ATOM 1083 C CA . ALA A 1 144 ? -5.478 14.175 15.086 1.00 77.12 144 ALA A CA 1
ATOM 1084 C C . ALA A 1 144 ? -6.951 14.587 15.285 1.00 77.12 144 ALA A C 1
ATOM 1086 O O . ALA A 1 144 ? -7.857 13.944 14.761 1.00 77.12 144 ALA A O 1
ATOM 1087 N N . ASN A 1 145 ? -7.209 15.668 16.026 1.00 79.00 145 ASN A N 1
ATOM 1088 C CA . ASN A 1 145 ? -8.554 16.219 16.208 1.00 79.00 145 ASN A CA 1
ATOM 1089 C C . ASN A 1 145 ? -9.120 16.850 14.924 1.00 79.00 145 ASN A C 1
ATOM 1091 O O . ASN A 1 145 ? -10.331 16.798 14.724 1.00 79.00 145 ASN A O 1
ATOM 1095 N N . LYS A 1 146 ? -8.268 17.432 14.071 1.00 79.44 146 LYS A N 1
ATOM 1096 C CA . LYS A 1 146 ? -8.655 17.990 12.771 1.00 79.44 146 LYS A CA 1
ATOM 1097 C C . LYS A 1 146 ? -8.993 16.859 11.802 1.00 79.44 146 LYS A C 1
ATOM 1099 O O . LYS A 1 146 ? -10.084 16.875 11.247 1.00 79.44 146 LYS A O 1
ATOM 1104 N N . LEU A 1 147 ? -8.160 15.814 11.737 1.00 78.50 147 LEU A N 1
ATOM 1105 C CA . LEU A 1 147 ? -8.467 14.590 10.979 1.00 78.50 147 LEU A CA 1
ATOM 1106 C C . LEU A 1 147 ? -9.787 13.951 11.439 1.00 78.50 147 LEU A C 1
ATOM 1108 O O . LEU A 1 147 ? -10.643 13.634 10.622 1.00 78.50 147 LEU A O 1
ATOM 1112 N N . ALA A 1 148 ? -10.005 13.833 12.753 1.00 78.25 148 ALA A N 1
ATOM 1113 C CA . ALA A 1 148 ? -11.236 13.263 13.303 1.00 78.25 148 ALA A CA 1
ATOM 1114 C C . ALA A 1 148 ? -12.504 14.072 12.984 1.00 78.25 148 ALA A C 1
ATOM 1116 O O . ALA A 1 148 ? -13.588 13.502 12.991 1.00 78.25 148 ALA A O 1
ATOM 1117 N N . ARG A 1 149 ? -12.393 15.381 12.720 1.00 78.69 149 ARG A N 1
ATOM 1118 C CA . ARG A 1 149 ? -13.527 16.222 12.298 1.00 78.69 149 ARG A CA 1
ATOM 1119 C C . ARG A 1 149 ? -13.895 16.039 10.826 1.00 78.69 149 ARG A C 1
ATOM 1121 O O . ARG A 1 149 ? -15.002 16.402 10.450 1.00 78.69 149 ARG A O 1
ATOM 1128 N N . MET A 1 150 ? -12.980 15.513 10.016 1.00 75.25 150 MET A N 1
ATOM 1129 C CA . MET A 1 150 ? -13.186 15.299 8.582 1.00 75.25 150 MET A CA 1
ATOM 1130 C C . MET A 1 150 ? -13.900 13.977 8.275 1.00 75.25 150 MET A C 1
ATOM 1132 O O . MET A 1 150 ? -14.406 13.810 7.172 1.00 75.25 150 MET A O 1
ATOM 1136 N N . ALA A 1 151 ? -13.946 13.051 9.236 1.00 76.19 151 ALA A N 1
ATOM 1137 C CA . ALA A 1 151 ? -14.662 11.787 9.116 1.00 76.19 151 ALA A CA 1
ATOM 1138 C C . ALA A 1 151 ? -15.992 11.841 9.881 1.00 76.19 151 ALA A C 1
ATOM 1140 O O . ALA A 1 151 ? -16.066 12.376 10.988 1.00 76.19 151 ALA A O 1
ATOM 1141 N N . ASP A 1 152 ? -17.040 11.230 9.330 1.00 74.06 152 ASP A N 1
ATOM 1142 C CA . ASP A 1 152 ? -18.343 11.087 9.994 1.00 74.06 152 ASP A CA 1
ATOM 1143 C C . ASP A 1 152 ? -18.437 9.819 10.877 1.00 74.06 152 ASP A C 1
ATOM 1145 O O . ASP A 1 152 ? -19.479 9.537 11.473 1.00 74.06 152 ASP A O 1
ATOM 1149 N N . TYR A 1 153 ? -17.338 9.073 11.031 1.00 78.88 153 TYR A N 1
ATOM 1150 C CA . TYR A 1 153 ? -17.215 7.865 11.854 1.00 78.88 153 TYR A CA 1
ATOM 1151 C C . TYR A 1 153 ? -15.994 7.924 12.794 1.00 78.88 153 TYR A C 1
ATOM 1153 O O . TYR A 1 153 ? -15.104 8.762 12.630 1.00 78.88 153 TYR A O 1
ATOM 1161 N N . PRO A 1 154 ? -15.911 7.042 13.814 1.00 76.62 154 PRO A N 1
ATOM 1162 C CA . PRO A 1 154 ? -14.745 6.974 14.687 1.00 76.62 154 PRO A CA 1
ATOM 1163 C C . PRO A 1 154 ? -13.492 6.579 13.902 1.00 76.62 154 PRO A C 1
ATOM 1165 O O . PRO A 1 154 ? -13.438 5.490 13.337 1.00 76.62 154 PRO A O 1
ATOM 1168 N N . LEU A 1 155 ? -12.480 7.449 13.900 1.00 77.81 155 LEU A N 1
ATOM 1169 C CA . LEU A 1 155 ? -11.175 7.125 13.334 1.00 77.81 155 LEU A CA 1
ATOM 1170 C C . LEU A 1 155 ? -10.371 6.188 14.252 1.00 77.81 155 LEU A C 1
ATOM 1172 O O . LEU A 1 155 ? -10.536 6.238 15.482 1.00 77.81 155 LEU A O 1
ATOM 1176 N N . PRO A 1 156 ? -9.451 5.392 13.672 1.00 74.75 156 PRO A N 1
ATOM 1177 C CA . PRO A 1 156 ? -8.512 4.577 14.428 1.00 74.75 156 PRO A CA 1
ATOM 1178 C C . PRO A 1 156 ? -7.757 5.403 15.468 1.00 74.75 156 PRO A C 1
ATOM 1180 O O . PRO A 1 156 ? -7.222 6.469 15.167 1.00 74.75 156 PRO A O 1
ATOM 1183 N N . LYS A 1 157 ? -7.676 4.891 16.699 1.00 70.44 157 LYS A N 1
ATOM 1184 C CA . LYS A 1 157 ? -6.926 5.534 17.797 1.00 70.44 157 LYS A CA 1
ATOM 1185 C C . LYS A 1 157 ? -5.556 4.908 18.042 1.00 70.44 157 LYS A C 1
ATOM 1187 O O . LYS A 1 157 ? -4.814 5.375 18.903 1.00 70.44 157 LYS A O 1
ATOM 1192 N N . LEU A 1 158 ? -5.259 3.824 17.334 1.00 64.69 158 LEU A N 1
ATOM 1193 C CA . LEU A 1 158 ? -4.045 3.039 17.497 1.00 64.69 158 LEU A CA 1
ATOM 1194 C C . LEU A 1 158 ? -2.853 3.767 16.869 1.00 64.69 158 LEU A C 1
ATOM 1196 O O . LEU A 1 158 ? -2.962 4.336 15.784 1.00 64.69 158 LEU A O 1
ATOM 1200 N N . GLN A 1 159 ? -1.699 3.699 17.534 1.00 70.19 159 GLN A N 1
ATOM 1201 C CA . GLN A 1 159 ? -0.422 3.950 16.867 1.00 70.19 159 GLN A CA 1
ATOM 1202 C C . GLN A 1 159 ? -0.184 2.781 15.897 1.00 70.19 159 GLN A C 1
ATOM 1204 O O . GLN A 1 159 ? -0.178 1.633 16.333 1.00 70.19 159 GLN A O 1
ATOM 1209 N N . GLY A 1 160 ? -0.071 3.057 14.595 1.00 81.25 160 GLY A N 1
ATOM 1210 C CA . GLY A 1 160 ? -0.011 2.021 13.553 1.00 81.25 160 GLY A CA 1
ATOM 1211 C C . GLY A 1 160 ? -1.372 1.362 13.269 1.00 81.25 160 GLY A C 1
ATOM 1212 O O . GLY A 1 160 ? -1.570 0.182 13.571 1.00 81.25 160 GLY A O 1
ATOM 1213 N N . PRO A 1 161 ? -2.356 2.094 12.711 1.00 90.25 161 PRO A N 1
ATOM 1214 C CA . PRO A 1 161 ? -3.682 1.544 12.422 1.00 90.25 161 PRO A CA 1
ATOM 1215 C C . PRO A 1 161 ? -3.697 0.567 11.238 1.00 90.25 161 PRO A C 1
ATOM 1217 O O . PRO A 1 161 ? -4.657 -0.188 11.088 1.00 90.25 161 PRO A O 1
ATOM 1220 N N . VAL A 1 162 ? -2.660 0.569 10.396 1.00 95.50 162 VAL A N 1
ATOM 1221 C CA . VAL A 1 162 ? -2.590 -0.263 9.190 1.00 95.50 162 VAL A CA 1
ATOM 1222 C C . VAL A 1 162 ? -2.144 -1.680 9.541 1.00 95.50 162 VAL A C 1
ATOM 1224 O O . VAL A 1 162 ? -1.258 -1.887 10.368 1.00 95.50 162 VAL A O 1
ATOM 1227 N N . ARG A 1 163 ? -2.779 -2.668 8.910 1.00 95.62 163 ARG A N 1
ATOM 1228 C CA . ARG A 1 163 ? -2.493 -4.097 9.087 1.00 95.62 163 ARG A CA 1
ATOM 1229 C C . ARG A 1 163 ? -1.785 -4.689 7.887 1.00 95.62 163 ARG A C 1
ATOM 1231 O O . ARG A 1 163 ? -0.802 -5.409 8.042 1.00 95.62 163 ARG A O 1
ATOM 1238 N N . LYS A 1 164 ? -2.236 -4.329 6.686 1.00 96.75 164 LYS A N 1
ATOM 1239 C CA . LYS A 1 164 ? -1.567 -4.698 5.440 1.00 96.75 164 LYS A CA 1
ATOM 1240 C C . LYS A 1 164 ? -1.848 -3.702 4.323 1.00 96.75 164 LYS A C 1
ATOM 1242 O O . LYS A 1 164 ? -2.898 -3.062 4.294 1.00 96.75 164 LYS A O 1
ATOM 1247 N N . VAL A 1 165 ? -0.907 -3.620 3.394 1.00 98.12 165 VAL A N 1
ATOM 1248 C CA . VAL A 1 165 ? -1.028 -2.917 2.116 1.00 98.12 165 VAL A CA 1
ATOM 1249 C C . VAL A 1 165 ? -0.838 -3.945 1.008 1.00 98.12 165 VAL A C 1
ATOM 1251 O O . VAL A 1 165 ? 0.105 -4.736 1.049 1.00 98.12 165 VAL A O 1
ATOM 1254 N N . VAL A 1 166 ? -1.740 -3.963 0.031 1.00 97.94 166 VAL A N 1
ATOM 1255 C CA . VAL A 1 166 ? -1.669 -4.864 -1.122 1.00 97.94 166 VAL A CA 1
ATOM 1256 C C . VAL A 1 166 ? -1.523 -4.036 -2.387 1.00 97.94 166 VAL A C 1
ATOM 1258 O O . VAL A 1 166 ? -2.429 -3.299 -2.769 1.00 97.94 166 VAL A O 1
ATOM 1261 N N . PHE A 1 167 ? -0.383 -4.183 -3.047 1.00 98.31 167 PHE A N 1
ATOM 1262 C CA . PHE A 1 167 ? -0.119 -3.597 -4.352 1.00 98.31 167 PHE A CA 1
ATOM 1263 C C . PHE A 1 167 ? -0.529 -4.595 -5.427 1.00 98.31 167 PHE A C 1
ATOM 1265 O O . PHE A 1 167 ? -0.081 -5.745 -5.405 1.00 98.31 167 PHE A O 1
ATOM 1272 N N . LYS A 1 168 ? -1.354 -4.159 -6.376 1.00 97.44 168 LYS A N 1
ATOM 1273 C CA . LYS A 1 168 ? -1.701 -4.950 -7.557 1.00 97.44 168 LYS A CA 1
ATOM 1274 C C . LYS A 1 168 ? -1.378 -4.159 -8.805 1.00 97.44 168 LYS A C 1
ATOM 1276 O O . LYS A 1 168 ? -1.603 -2.954 -8.838 1.00 97.44 168 LYS A O 1
ATOM 1281 N N . PHE A 1 169 ? -0.827 -4.809 -9.814 1.00 96.12 169 PHE A N 1
ATOM 1282 C CA . PHE A 1 169 ? -0.551 -4.161 -11.091 1.00 96.12 169 PHE A CA 1
ATOM 1283 C C . PHE A 1 169 ? -0.360 -5.196 -12.189 1.00 96.12 169 PHE A C 1
ATOM 1285 O O . PHE A 1 169 ? 0.094 -6.310 -11.930 1.00 96.12 169 PHE A O 1
ATOM 1292 N N . THR A 1 170 ? -0.688 -4.793 -13.411 1.00 96.62 170 THR A N 1
ATOM 1293 C CA . THR A 1 170 ? -0.504 -5.603 -14.613 1.00 96.62 170 THR A CA 1
ATOM 1294 C C . THR A 1 170 ? 0.592 -4.973 -15.454 1.00 96.62 170 THR A C 1
ATOM 1296 O O . THR A 1 170 ? 0.433 -3.849 -15.944 1.00 96.62 170 THR A O 1
ATOM 1299 N N . SER A 1 171 ? 1.714 -5.672 -15.611 1.00 95.94 171 SER A N 1
ATOM 1300 C CA . SER A 1 171 ? 2.893 -5.126 -16.283 1.00 95.94 171 SER A CA 1
ATOM 1301 C C . SER A 1 171 ? 3.737 -6.171 -16.996 1.00 95.94 171 SER A C 1
ATOM 1303 O O . SER A 1 171 ? 3.573 -7.376 -16.807 1.00 95.9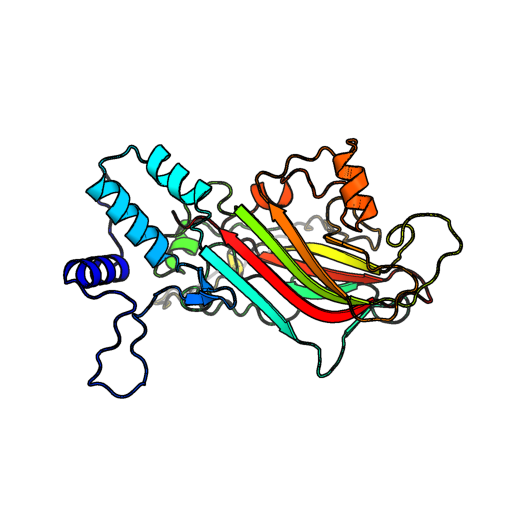4 171 SER A O 1
ATOM 1305 N N . HIS A 1 172 ? 4.646 -5.704 -17.850 1.00 94.62 172 HIS A N 1
ATOM 1306 C CA . HIS A 1 172 ? 5.686 -6.536 -18.448 1.00 94.62 172 HIS A CA 1
ATOM 1307 C C . HIS A 1 172 ? 6.903 -5.702 -18.876 1.00 94.62 172 HIS A C 1
ATOM 1309 O O . HIS A 1 172 ? 6.854 -4.471 -18.945 1.00 94.62 172 HIS A O 1
ATOM 1315 N N . ASP A 1 173 ? 7.988 -6.390 -19.235 1.00 92.50 173 ASP A N 1
ATOM 1316 C CA . ASP A 1 173 ? 9.203 -5.787 -19.786 1.00 92.50 173 ASP A CA 1
ATOM 1317 C C . ASP A 1 173 ? 9.872 -6.718 -20.814 1.00 92.50 173 ASP A C 1
ATOM 1319 O O . ASP A 1 173 ? 9.824 -7.941 -20.720 1.00 92.50 173 ASP A O 1
ATOM 1323 N N . GLN A 1 174 ? 10.500 -6.132 -21.832 1.00 89.94 174 GLN A N 1
ATOM 1324 C CA . GLN A 1 174 ? 11.200 -6.860 -22.893 1.00 89.94 174 GLN A CA 1
ATOM 1325 C C . GLN A 1 174 ? 12.731 -6.839 -22.777 1.00 89.94 174 GLN A C 1
ATOM 1327 O O . GLN A 1 174 ? 13.405 -7.362 -23.669 1.00 89.94 174 GLN A O 1
ATOM 1332 N N . GLY A 1 175 ? 13.278 -6.186 -21.754 1.00 84.06 175 GLY A N 1
ATOM 1333 C CA . GLY A 1 175 ? 14.704 -5.974 -21.575 1.00 84.06 175 GLY A CA 1
ATOM 1334 C C . GLY A 1 175 ? 15.453 -7.274 -21.303 1.00 84.06 175 GLY A C 1
ATOM 1335 O O . GLY A 1 175 ? 14.954 -8.195 -20.661 1.00 84.06 175 GLY A O 1
ATOM 1336 N N . TRP A 1 176 ? 16.672 -7.368 -21.827 1.00 84.44 176 TRP A N 1
ATOM 1337 C CA . TRP A 1 176 ? 17.522 -8.548 -21.694 1.00 84.44 176 TRP A CA 1
ATOM 1338 C C . TRP A 1 176 ? 18.825 -8.196 -20.975 1.00 84.44 176 TRP A C 1
ATOM 1340 O O . TRP A 1 176 ? 19.390 -7.122 -21.186 1.00 84.44 176 TRP A O 1
ATOM 1350 N N . SER A 1 177 ? 19.313 -9.125 -20.152 1.00 80.81 177 SER A N 1
ATOM 1351 C CA . SER A 1 177 ? 20.641 -9.079 -19.537 1.00 80.81 177 SER A CA 1
ATOM 1352 C C . SER A 1 177 ? 21.373 -10.391 -19.811 1.00 80.81 177 SER A C 1
ATOM 1354 O O . SER A 1 177 ? 20.772 -11.462 -19.718 1.00 80.81 177 SER A O 1
ATOM 1356 N N . GLY A 1 178 ? 22.668 -10.300 -20.126 1.00 77.06 178 GLY A N 1
ATOM 1357 C CA . GLY A 1 178 ? 23.546 -11.459 -20.315 1.00 77.06 178 GLY A CA 1
ATOM 1358 C C . GLY A 1 178 ? 24.017 -12.104 -19.010 1.00 77.06 178 GLY A C 1
ATOM 1359 O O . GLY A 1 178 ? 24.680 -13.137 -19.048 1.00 77.06 178 GLY A O 1
ATOM 1360 N N . GLU A 1 179 ? 23.692 -11.509 -17.864 1.00 79.06 179 GLU A N 1
ATOM 1361 C CA . GLU A 1 179 ? 24.062 -12.033 -16.553 1.00 79.06 179 GLU A CA 1
ATOM 1362 C C . GLU A 1 179 ? 23.186 -13.235 -16.169 1.00 79.06 179 GLU A C 1
ATOM 1364 O O . GLU A 1 179 ? 21.981 -13.281 -16.434 1.00 79.06 179 GLU A O 1
ATOM 1369 N N . THR A 1 180 ? 23.792 -14.240 -15.545 1.00 72.81 180 THR A N 1
ATOM 1370 C CA . THR A 1 180 ? 23.094 -15.420 -15.019 1.00 72.81 180 THR A CA 1
ATOM 1371 C C . THR A 1 180 ? 22.343 -15.077 -13.738 1.00 72.81 180 THR A C 1
ATOM 1373 O O . THR A 1 180 ? 22.779 -14.195 -13.007 1.00 72.81 180 THR A O 1
ATOM 1376 N N . GLY A 1 181 ? 21.248 -15.781 -13.453 1.00 72.75 181 GLY A N 1
ATOM 1377 C CA . GLY A 1 181 ? 20.423 -15.500 -12.282 1.00 72.75 181 GLY A CA 1
ATOM 1378 C C . GLY A 1 181 ? 18.959 -15.869 -12.484 1.00 72.75 181 GLY A C 1
ATOM 1379 O O . GLY A 1 181 ? 18.588 -16.416 -13.532 1.00 72.75 181 GLY A O 1
ATOM 1380 N N . SER A 1 182 ? 18.124 -15.538 -11.503 1.00 80.94 182 SER A N 1
ATOM 1381 C CA . SER A 1 182 ? 16.668 -15.713 -11.582 1.00 80.94 182 SER A CA 1
ATOM 1382 C C . SER A 1 182 ? 16.037 -14.881 -12.716 1.00 80.94 182 SER A C 1
ATOM 1384 O O . SER A 1 182 ? 16.701 -14.119 -13.424 1.00 80.94 182 SER A O 1
ATOM 1386 N N . LEU A 1 183 ? 14.727 -15.032 -12.942 1.00 84.62 183 LEU A N 1
ATOM 1387 C CA . LEU A 1 183 ? 14.002 -14.212 -13.927 1.00 84.62 183 LEU A CA 1
ATOM 1388 C C . LEU A 1 183 ? 13.846 -12.750 -13.483 1.00 84.62 183 LEU A C 1
ATOM 1390 O O . LEU A 1 183 ? 13.557 -11.898 -14.317 1.00 84.62 183 LEU A O 1
ATOM 1394 N N . TYR A 1 184 ? 14.039 -12.456 -12.200 1.00 86.56 184 TYR A N 1
ATOM 1395 C CA . TYR A 1 184 ? 13.902 -11.112 -11.641 1.00 86.56 184 TYR A CA 1
ATOM 1396 C C . TYR A 1 184 ? 15.252 -10.450 -11.358 1.00 86.56 184 TYR A C 1
ATOM 1398 O O . TYR A 1 184 ? 15.356 -9.223 -11.374 1.00 86.56 184 TYR A O 1
ATOM 1406 N N . GLU A 1 185 ? 16.296 -11.243 -11.117 1.00 82.12 185 GLU A N 1
ATOM 1407 C CA . GLU A 1 185 ? 17.661 -10.739 -11.011 1.00 82.12 185 GLU A CA 1
ATOM 1408 C C . GLU A 1 185 ? 18.087 -10.040 -12.300 1.00 82.12 185 GLU A C 1
ATOM 1410 O O . GLU A 1 185 ? 17.763 -10.464 -13.413 1.00 82.12 185 GLU A O 1
ATOM 1415 N N . ASN A 1 186 ? 18.817 -8.937 -12.136 1.00 83.81 186 ASN A N 1
ATOM 1416 C CA . ASN A 1 186 ? 19.309 -8.116 -13.242 1.00 83.81 186 ASN A CA 1
ATOM 1417 C C . ASN A 1 186 ? 18.200 -7.602 -14.176 1.00 83.81 186 ASN A C 1
ATOM 1419 O O . ASN A 1 186 ? 18.460 -7.289 -15.340 1.00 83.81 186 ASN A O 1
ATOM 1423 N N . SER A 1 187 ? 16.969 -7.511 -13.660 1.00 88.81 187 SER A N 1
ATOM 1424 C CA . SER A 1 187 ? 15.878 -6.760 -14.269 1.00 88.81 187 SER A CA 1
ATOM 1425 C C . SER A 1 187 ? 15.994 -5.286 -13.900 1.00 88.81 187 SER A C 1
ATOM 1427 O O . SER A 1 187 ? 16.147 -4.939 -12.729 1.00 88.81 187 SER A O 1
ATOM 1429 N N . TRP A 1 188 ? 15.901 -4.413 -14.901 1.00 91.12 188 TRP A N 1
ATOM 1430 C CA . TRP A 1 188 ? 16.039 -2.963 -14.728 1.00 91.12 188 TRP A CA 1
ATOM 1431 C C . TRP A 1 188 ? 14.726 -2.215 -14.950 1.00 91.12 188 TRP A C 1
ATOM 1433 O O . TRP A 1 188 ? 14.733 -1.028 -15.291 1.00 91.12 188 TRP A O 1
ATOM 1443 N N . THR A 1 189 ? 13.612 -2.915 -14.719 1.00 93.81 189 THR A N 1
ATOM 1444 C CA . THR A 1 189 ? 12.275 -2.339 -14.553 1.00 93.81 189 THR A CA 1
ATOM 1445 C C . THR A 1 189 ? 11.640 -2.859 -13.268 1.00 93.81 189 THR A C 1
ATOM 1447 O O . THR A 1 189 ? 11.672 -4.057 -12.976 1.00 93.81 189 THR A O 1
ATOM 1450 N N . TRP A 1 190 ? 11.110 -1.948 -12.459 1.00 95.50 190 TRP A N 1
ATOM 1451 C CA . TRP A 1 190 ? 10.578 -2.286 -11.142 1.00 95.50 190 TRP A CA 1
ATOM 1452 C C . TRP A 1 190 ? 9.564 -1.260 -10.657 1.00 95.50 190 TRP A C 1
ATOM 1454 O O . TRP A 1 190 ? 9.363 -0.220 -11.289 1.00 95.50 190 TRP A O 1
ATOM 1464 N N . PHE A 1 191 ? 8.932 -1.583 -9.536 1.00 96.38 191 PHE A N 1
ATOM 1465 C CA . PHE A 1 191 ? 7.953 -0.754 -8.859 1.00 96.38 191 PHE A CA 1
ATOM 1466 C C . PHE A 1 191 ? 8.419 -0.436 -7.444 1.00 96.38 191 PHE A C 1
ATOM 1468 O O . PHE A 1 191 ? 8.965 -1.308 -6.764 1.00 96.38 191 PHE A O 1
ATOM 1475 N N . GLU A 1 192 ? 8.184 0.793 -6.994 1.00 95.31 192 GLU A N 1
ATOM 1476 C CA . GLU A 1 192 ? 8.510 1.231 -5.635 1.00 95.31 192 GLU A CA 1
ATOM 1477 C C . GLU A 1 192 ? 7.302 1.840 -4.929 1.00 95.31 192 GLU A C 1
ATOM 1479 O O . GLU A 1 192 ? 6.492 2.536 -5.546 1.00 95.31 192 GLU A O 1
ATOM 1484 N N . ALA A 1 193 ? 7.205 1.575 -3.628 1.00 94.19 193 ALA A N 1
ATOM 1485 C CA . ALA A 1 193 ? 6.256 2.233 -2.748 1.00 94.19 193 ALA A CA 1
ATOM 1486 C C . ALA A 1 193 ? 6.826 3.580 -2.290 1.00 94.19 193 ALA A C 1
ATOM 1488 O O . ALA A 1 193 ? 7.997 3.674 -1.920 1.00 94.19 193 ALA A O 1
ATOM 1489 N N . GLY A 1 194 ? 5.991 4.612 -2.281 1.00 90.44 194 GLY A N 1
ATOM 1490 C CA . GLY A 1 194 ? 6.294 5.901 -1.671 1.00 90.44 194 GLY A CA 1
ATOM 1491 C C . GLY A 1 194 ? 5.325 6.226 -0.537 1.00 90.44 194 GLY A C 1
ATOM 1492 O O . GLY A 1 194 ? 4.292 5.574 -0.368 1.00 90.44 194 GLY A O 1
ATOM 1493 N N . LEU A 1 195 ? 5.670 7.255 0.233 1.00 89.12 195 LEU A N 1
ATOM 1494 C CA . LEU A 1 195 ? 4.874 7.765 1.343 1.00 89.12 195 LEU A CA 1
ATOM 1495 C C . LEU A 1 195 ? 4.710 9.277 1.189 1.00 89.12 195 LEU A C 1
ATOM 1497 O O . LEU A 1 195 ? 5.700 10.007 1.154 1.00 89.12 195 LEU A O 1
ATOM 1501 N N . GLU A 1 196 ? 3.465 9.727 1.115 1.00 87.00 196 GLU A N 1
ATOM 1502 C CA . GLU A 1 196 ? 3.064 11.131 1.155 1.00 87.00 196 GLU A CA 1
ATOM 1503 C C . GLU A 1 196 ? 2.377 11.411 2.499 1.00 87.00 196 GLU A C 1
ATOM 1505 O O . GLU A 1 196 ? 1.713 10.543 3.071 1.00 87.00 196 GLU A O 1
ATOM 1510 N N . ARG A 1 197 ? 2.556 12.625 3.022 1.00 83.75 197 ARG A N 1
ATOM 1511 C CA . ARG A 1 197 ? 1.950 13.070 4.280 1.00 83.75 197 ARG A CA 1
ATOM 1512 C C . ARG A 1 197 ? 1.245 14.391 4.058 1.00 83.75 197 ARG A C 1
ATOM 1514 O O . ARG A 1 197 ? 1.841 15.293 3.480 1.00 83.75 197 ARG A O 1
ATOM 1521 N N . LEU A 1 198 ? 0.014 14.483 4.549 1.00 75.44 198 LEU A N 1
ATOM 1522 C CA . LEU A 1 198 ? -0.770 15.712 4.502 1.00 75.44 198 LEU A CA 1
ATOM 1523 C C . LEU A 1 198 ? -0.143 16.775 5.411 1.00 75.44 198 LEU A C 1
ATOM 1525 O O . LEU A 1 198 ? 0.181 16.491 6.571 1.00 75.44 198 LEU A O 1
ATOM 1529 N N . GLU A 1 199 ? -0.023 17.998 4.901 1.00 75.69 199 GLU A N 1
ATOM 1530 C CA . GLU A 1 199 ? 0.347 19.163 5.705 1.00 75.69 199 GLU A CA 1
ATOM 1531 C C . GLU A 1 199 ? -0.889 19.881 6.258 1.00 75.69 199 GLU A C 1
ATOM 1533 O O . GLU A 1 199 ? -1.948 19.939 5.631 1.00 75.69 199 GLU A O 1
ATOM 1538 N N . ASP A 1 200 ? -0.761 20.488 7.442 1.00 73.94 200 ASP A N 1
ATOM 1539 C CA . ASP A 1 200 ? -1.880 21.208 8.068 1.00 73.94 200 ASP A CA 1
ATOM 1540 C C . ASP A 1 200 ? -2.398 22.372 7.203 1.00 73.94 200 ASP A C 1
ATOM 1542 O O . ASP A 1 200 ? -3.600 22.651 7.188 1.00 73.94 200 ASP A O 1
ATOM 1546 N N . SER A 1 201 ? -1.501 23.009 6.442 1.00 68.88 201 SER A N 1
ATOM 1547 C CA . SER A 1 201 ? -1.812 24.089 5.499 1.00 68.88 201 SER A CA 1
ATOM 1548 C C . SER A 1 201 ? -2.569 23.637 4.251 1.00 68.88 201 SER A C 1
ATOM 1550 O O . SER A 1 201 ? -3.193 24.470 3.601 1.00 68.88 201 SER A O 1
ATOM 1552 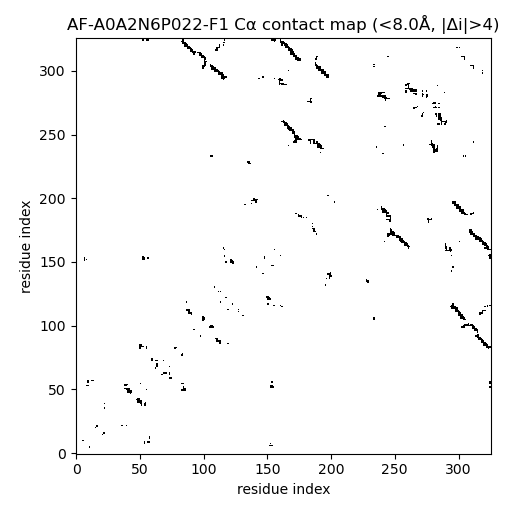N N . GLU A 1 202 ? -2.512 22.351 3.901 1.00 62.81 202 GLU A N 1
ATOM 1553 C CA . GLU A 1 202 ? -3.208 21.797 2.730 1.00 62.81 202 GLU A CA 1
ATOM 1554 C C . GLU A 1 202 ? -4.672 21.477 3.042 1.00 62.81 202 GLU A C 1
ATOM 1556 O O . GLU A 1 202 ? -5.512 21.424 2.148 1.00 62.81 202 GLU A O 1
ATOM 1561 N N . ILE A 1 203 ? -5.003 21.322 4.325 1.00 63.56 203 ILE A N 1
ATOM 1562 C CA . ILE A 1 203 ? -6.374 21.116 4.779 1.00 63.56 203 ILE A CA 1
ATOM 1563 C C . ILE A 1 203 ? -6.984 22.484 5.079 1.00 63.56 203 ILE A C 1
ATOM 1565 O O . ILE A 1 203 ? -7.009 22.940 6.231 1.00 63.56 203 ILE A O 1
ATOM 1569 N N . ALA A 1 204 ? -7.475 23.136 4.025 1.00 53.69 204 ALA A N 1
ATOM 1570 C CA . ALA A 1 204 ? -8.371 24.274 4.147 1.00 53.69 204 ALA A CA 1
ATOM 1571 C C . ALA A 1 204 ? -9.724 23.755 4.645 1.00 53.69 204 ALA A C 1
ATOM 1573 O O . ALA A 1 204 ? -10.521 23.204 3.892 1.00 53.69 204 ALA A O 1
ATOM 1574 N N . ILE A 1 205 ? -9.975 23.888 5.945 1.00 50.88 205 ILE A N 1
ATOM 1575 C CA . ILE A 1 205 ? -11.348 23.805 6.427 1.00 50.88 205 ILE A CA 1
ATOM 1576 C C . ILE A 1 205 ? -12.003 25.092 5.922 1.00 50.88 205 ILE A C 1
ATOM 1578 O O . ILE A 1 205 ? -11.516 26.176 6.247 1.00 50.88 205 ILE A O 1
ATOM 1582 N N . GLU A 1 206 ? -13.075 24.998 5.138 1.00 43.88 206 GLU A N 1
ATOM 1583 C CA . GLU A 1 206 ? -14.016 26.107 4.965 1.00 43.88 206 GLU A CA 1
ATOM 1584 C C . GLU A 1 206 ? -14.684 26.372 6.325 1.00 43.88 206 GLU A C 1
ATOM 1586 O O . GLU A 1 206 ? -15.848 26.059 6.566 1.00 43.88 206 GLU A O 1
ATOM 1591 N N . GLU A 1 207 ? -13.924 26.904 7.282 1.00 39.06 207 GLU A N 1
ATOM 1592 C CA . GLU A 1 207 ? -14.518 27.640 8.379 1.00 39.06 207 GLU A CA 1
ATOM 1593 C C . GLU A 1 207 ? -15.145 28.873 7.738 1.00 39.06 207 GLU A C 1
ATOM 1595 O O . GLU A 1 207 ? -14.459 29.696 7.137 1.00 39.06 207 GLU A O 1
ATOM 1600 N N . VAL A 1 208 ? -16.471 28.971 7.819 1.00 36.53 208 VAL A N 1
ATOM 1601 C CA . VAL A 1 208 ? -17.206 30.209 7.574 1.00 36.53 208 VAL A CA 1
ATOM 1602 C C . VAL A 1 208 ? -16.528 31.302 8.405 1.00 36.53 208 VAL A C 1
ATOM 1604 O O . VAL A 1 208 ? -16.670 31.346 9.626 1.00 36.53 208 VAL A O 1
ATOM 1607 N N . ILE A 1 209 ? -15.731 32.140 7.742 1.00 36.50 209 ILE A N 1
ATOM 1608 C CA . ILE A 1 209 ? -15.043 33.272 8.353 1.00 36.50 209 ILE A CA 1
ATOM 1609 C C . ILE A 1 209 ? -16.091 34.368 8.553 1.00 36.50 209 ILE A C 1
ATOM 1611 O O . ILE A 1 209 ? -16.361 35.144 7.638 1.00 36.50 209 ILE A O 1
ATOM 1615 N N . GLU A 1 210 ? -16.667 34.464 9.752 1.00 37.66 210 GLU A N 1
ATOM 1616 C CA . GLU A 1 210 ? -17.085 35.771 10.262 1.00 37.66 210 GLU A CA 1
ATOM 1617 C C . GLU A 1 210 ? -15.884 36.434 10.949 1.00 37.66 210 GLU A C 1
ATOM 1619 O O . GLU A 1 210 ? -15.450 36.050 12.031 1.00 37.66 210 GLU A O 1
ATOM 1624 N N . GLU A 1 211 ? -15.354 37.419 10.222 1.00 41.47 211 GLU A N 1
ATOM 1625 C CA . GLU A 1 211 ? -14.585 38.594 10.640 1.00 41.47 211 GLU A CA 1
ATOM 1626 C C . GLU A 1 211 ? -13.391 38.431 11.601 1.00 41.47 211 GLU A C 1
ATOM 1628 O O . GLU A 1 211 ? -13.532 38.291 12.816 1.00 41.47 211 GLU A O 1
ATOM 1633 N N . LYS A 1 212 ? -12.199 38.753 11.075 1.00 34.34 212 LYS A N 1
ATOM 1634 C CA . LYS A 1 212 ? -11.462 39.949 11.530 1.00 34.34 212 LYS A CA 1
ATOM 1635 C C . LYS A 1 212 ? -10.421 40.427 10.512 1.00 34.34 212 LYS A C 1
ATOM 1637 O O . LYS A 1 212 ? -9.644 39.647 9.974 1.00 34.34 212 LYS A O 1
ATOM 1642 N N . LYS A 1 213 ? -10.453 41.739 10.272 1.00 34.88 213 LYS A N 1
ATOM 1643 C CA . LYS A 1 213 ? -9.553 42.549 9.441 1.00 34.88 213 LYS A CA 1
ATOM 1644 C C . LYS A 1 213 ? -8.359 43.097 10.242 1.00 34.88 213 LYS A C 1
ATOM 1646 O O . LYS A 1 213 ? -8.545 43.387 11.421 1.00 34.88 213 LYS A O 1
ATOM 1651 N N . GLU A 1 214 ? -7.270 43.357 9.496 1.00 39.56 214 GLU A N 1
ATOM 1652 C CA . GLU A 1 214 ? -6.196 44.373 9.690 1.00 39.56 214 GLU A CA 1
ATOM 1653 C C . GLU A 1 214 ? -5.250 44.151 10.901 1.00 39.56 214 GLU A C 1
ATOM 1655 O O . GLU A 1 214 ? -5.693 43.758 11.972 1.00 39.56 214 GLU A O 1
ATOM 1660 N N . ASP A 1 215 ? -3.925 44.356 10.888 1.00 33.34 215 ASP A N 1
ATOM 1661 C CA . ASP A 1 215 ? -2.903 44.829 9.936 1.00 33.34 215 ASP A CA 1
ATOM 1662 C C . ASP A 1 215 ? -1.510 44.473 10.519 1.00 33.34 215 ASP A C 1
ATOM 1664 O O . ASP A 1 215 ? -1.382 44.349 11.739 1.00 33.34 215 ASP A O 1
ATOM 1668 N N . ALA A 1 216 ? -0.473 44.374 9.671 1.00 33.78 216 ALA A N 1
ATOM 1669 C CA . ALA A 1 216 ? 0.836 45.051 9.812 1.00 33.78 216 ALA A CA 1
ATOM 1670 C C . ALA A 1 216 ? 1.985 44.290 9.121 1.00 33.78 216 ALA A C 1
ATOM 1672 O O . ALA A 1 216 ? 2.387 43.198 9.525 1.00 33.78 216 ALA A O 1
ATOM 1673 N N . GLU A 1 217 ? 2.560 44.944 8.112 1.00 40.91 217 GLU A N 1
ATOM 1674 C CA . GLU A 1 217 ? 3.894 44.682 7.578 1.00 40.91 217 GLU A CA 1
ATOM 1675 C C . GLU A 1 217 ? 4.964 44.828 8.670 1.00 40.91 217 GLU A C 1
ATOM 1677 O O . GLU A 1 217 ? 4.978 45.815 9.403 1.00 40.91 217 GLU A O 1
ATOM 1682 N N . ASN A 1 218 ? 5.917 43.896 8.712 1.00 34.28 218 ASN A N 1
ATOM 1683 C CA . ASN A 1 218 ? 7.327 44.203 8.946 1.00 34.28 218 ASN A CA 1
ATOM 1684 C C . ASN A 1 218 ? 8.182 43.067 8.378 1.00 34.28 218 ASN A C 1
ATOM 1686 O O . ASN A 1 218 ? 8.007 41.899 8.720 1.00 34.28 218 ASN A O 1
ATOM 1690 N N . GLY A 1 219 ? 9.080 43.429 7.462 1.00 45.66 219 GLY A N 1
ATOM 1691 C CA . GLY A 1 219 ? 9.998 42.508 6.809 1.00 45.66 219 GLY A CA 1
ATOM 1692 C C . GLY A 1 219 ? 11.125 42.075 7.741 1.00 45.66 219 GLY A C 1
ATOM 1693 O O . GLY A 1 219 ? 11.919 42.900 8.188 1.00 45.66 219 GLY A O 1
ATOM 1694 N N . GLU A 1 220 ? 11.236 40.768 7.949 1.00 35.62 220 GLU A N 1
ATOM 1695 C CA . GLU A 1 220 ? 12.463 40.112 8.396 1.00 35.62 220 GLU A CA 1
ATOM 1696 C C . GLU A 1 220 ? 13.044 39.297 7.229 1.00 35.62 220 GLU A C 1
ATOM 1698 O O . GLU A 1 220 ? 12.287 38.745 6.422 1.00 35.62 220 GLU A O 1
ATOM 1703 N N . PRO A 1 221 ? 14.380 39.235 7.073 1.00 38.12 221 PRO A N 1
ATOM 1704 C CA . PRO A 1 221 ? 14.991 38.480 5.991 1.00 38.12 221 PRO A CA 1
ATOM 1705 C C . PRO A 1 221 ? 14.671 36.994 6.161 1.00 38.12 221 PRO A C 1
ATOM 1707 O O . PRO A 1 221 ? 14.924 36.414 7.216 1.00 38.12 221 PRO A O 1
ATOM 1710 N N . ALA A 1 222 ? 14.117 36.396 5.103 1.00 40.00 222 ALA A N 1
ATOM 1711 C CA . ALA A 1 222 ? 13.733 34.993 5.059 1.00 40.00 222 ALA A CA 1
ATOM 1712 C C . ALA A 1 222 ? 14.872 34.099 5.587 1.00 40.00 222 ALA A C 1
ATOM 1714 O O . ALA A 1 222 ? 15.986 34.161 5.048 1.00 40.00 222 ALA A O 1
ATOM 1715 N N . PRO A 1 223 ? 14.626 33.255 6.606 1.00 38.56 223 PRO A N 1
ATOM 1716 C CA . PRO A 1 223 ? 15.551 32.189 6.945 1.00 38.56 223 PRO A CA 1
ATOM 1717 C C . PRO A 1 223 ? 15.744 31.346 5.686 1.00 38.56 223 PRO A C 1
ATOM 1719 O O . PRO A 1 223 ? 14.764 30.883 5.101 1.00 38.56 223 PRO A O 1
ATOM 1722 N N . GLN A 1 224 ? 16.986 31.191 5.225 1.00 40.78 224 GLN A N 1
ATOM 1723 C CA . GLN A 1 224 ? 17.281 30.276 4.126 1.00 40.78 224 GLN A CA 1
ATOM 1724 C C . GLN A 1 224 ? 16.842 28.881 4.570 1.00 40.78 224 GLN A C 1
ATOM 1726 O O . GLN A 1 224 ? 17.483 28.275 5.431 1.00 40.78 224 GLN A O 1
ATOM 1731 N N . GLU A 1 225 ? 15.710 28.416 4.032 1.00 34.00 225 GLU A N 1
ATOM 1732 C CA . GLU A 1 225 ? 15.200 27.079 4.306 1.00 34.00 225 GLU A CA 1
ATOM 1733 C C . GLU A 1 225 ? 16.302 26.076 3.942 1.00 34.00 225 GLU A C 1
ATOM 1735 O O . GLU A 1 225 ? 16.831 26.129 2.823 1.00 34.00 225 GLU A O 1
ATOM 1740 N N . PRO A 1 226 ? 16.692 25.172 4.856 1.00 29.59 226 PRO A N 1
ATOM 1741 C CA . PRO A 1 226 ? 17.620 24.121 4.500 1.00 29.59 226 PRO A CA 1
ATOM 1742 C C . PRO A 1 226 ? 16.962 23.254 3.420 1.00 29.59 226 PRO A C 1
ATOM 1744 O O . PRO A 1 226 ? 15.955 22.586 3.655 1.00 29.59 226 PRO A O 1
ATOM 1747 N N . GLN A 1 227 ? 17.519 23.299 2.209 1.00 25.31 227 GLN A N 1
ATOM 1748 C CA . GLN A 1 227 ? 17.080 22.483 1.083 1.00 25.31 227 GLN A CA 1
ATOM 1749 C C . GLN A 1 227 ? 17.447 21.021 1.350 1.00 25.31 227 GLN A C 1
ATOM 1751 O O . GLN A 1 227 ? 18.531 20.562 0.996 1.00 25.31 227 GLN A O 1
ATOM 1756 N N . PHE A 1 228 ? 16.541 20.274 1.971 1.00 33.56 228 PHE A N 1
ATOM 1757 C CA . PHE A 1 228 ? 16.637 18.821 1.999 1.00 33.56 228 PHE A CA 1
ATOM 1758 C C . PHE A 1 228 ? 15.895 18.255 0.788 1.00 33.56 228 PHE A C 1
ATOM 1760 O O . PHE A 1 228 ? 14.669 18.277 0.718 1.00 33.56 228 PHE A O 1
ATOM 1767 N N . GLN A 1 229 ? 16.663 17.757 -0.180 1.00 25.50 229 GLN A N 1
ATOM 1768 C CA . GLN A 1 229 ? 16.162 16.931 -1.272 1.00 25.50 229 GLN A CA 1
ATOM 1769 C C . GLN A 1 229 ? 15.937 15.507 -0.751 1.00 25.50 229 GLN A C 1
ATOM 1771 O O . GLN A 1 229 ? 16.902 14.782 -0.509 1.00 25.50 229 GLN A O 1
ATOM 1776 N N . TYR A 1 230 ? 14.683 15.062 -0.656 1.00 36.62 230 TYR A N 1
ATOM 1777 C CA . TYR A 1 230 ? 14.399 13.631 -0.756 1.00 36.62 230 TYR A CA 1
ATOM 1778 C C . TYR A 1 230 ? 14.638 13.238 -2.214 1.00 36.62 230 TYR A C 1
ATOM 1780 O O . TYR A 1 230 ? 13.758 13.324 -3.067 1.00 36.62 230 TYR A O 1
ATOM 1788 N N . GLN A 1 231 ? 15.883 12.883 -2.526 1.00 31.73 231 GLN A N 1
ATOM 1789 C CA . GLN A 1 231 ? 16.160 12.162 -3.754 1.00 31.73 231 GLN A CA 1
ATOM 1790 C C . GLN A 1 231 ? 15.481 10.801 -3.597 1.00 31.73 231 GLN A C 1
ATOM 1792 O O . GLN A 1 231 ? 15.816 10.041 -2.693 1.00 31.73 231 GLN A O 1
ATOM 1797 N N . PHE A 1 232 ? 14.531 10.494 -4.475 1.00 45.59 232 PHE A N 1
ATOM 1798 C CA . PHE A 1 232 ? 14.396 9.135 -4.978 1.00 45.59 232 PHE A CA 1
ATOM 1799 C C . PHE A 1 232 ? 15.511 9.001 -6.018 1.00 45.59 232 PHE A C 1
ATOM 1801 O O . PHE A 1 232 ? 15.272 9.312 -7.189 1.00 45.59 232 PHE A O 1
ATOM 1808 N N . PRO A 1 233 ? 16.771 8.686 -5.640 1.00 46.88 233 PRO A N 1
ATOM 1809 C CA . PRO A 1 233 ? 17.774 8.430 -6.653 1.00 46.88 233 PRO A CA 1
ATOM 1810 C C . PRO A 1 233 ? 17.209 7.342 -7.562 1.00 46.88 233 PRO A C 1
ATOM 1812 O O . PRO A 1 233 ? 16.539 6.423 -7.096 1.00 46.88 233 PRO A O 1
ATOM 1815 N N . LEU A 1 234 ? 17.474 7.435 -8.863 1.00 56.19 234 LEU A N 1
ATOM 1816 C CA . LEU A 1 234 ? 17.118 6.397 -9.830 1.00 56.19 234 LEU A CA 1
ATOM 1817 C C . LEU A 1 234 ? 18.029 5.162 -9.653 1.00 56.19 234 LEU A C 1
ATOM 1819 O O . LEU A 1 234 ? 18.714 4.700 -10.568 1.00 56.19 234 LEU A O 1
ATOM 1823 N N . ILE A 1 235 ? 18.101 4.683 -8.420 1.00 60.56 235 ILE A N 1
ATOM 1824 C CA . ILE A 1 235 ? 18.833 3.541 -7.918 1.00 60.56 235 ILE A CA 1
ATOM 1825 C C . ILE A 1 235 ? 17.784 2.737 -7.175 1.00 60.56 235 ILE A C 1
ATOM 1827 O O . ILE A 1 235 ? 17.084 3.262 -6.315 1.00 60.56 235 ILE A O 1
ATOM 1831 N N . GLN A 1 236 ? 17.678 1.470 -7.543 1.00 66.19 236 GLN A N 1
ATOM 1832 C CA . GLN A 1 236 ? 16.763 0.546 -6.906 1.00 66.19 236 GLN A CA 1
ATOM 1833 C C . GLN A 1 236 ? 16.984 0.542 -5.389 1.00 66.19 236 GLN A C 1
ATOM 1835 O O . GLN A 1 236 ? 18.100 0.289 -4.929 1.00 66.19 236 GLN A O 1
ATOM 1840 N N . SER A 1 237 ? 15.922 0.798 -4.624 1.00 81.00 237 SER A N 1
ATOM 1841 C CA . SER A 1 237 ? 15.972 0.685 -3.169 1.00 81.00 237 SER A CA 1
ATOM 1842 C C . SER A 1 237 ? 15.520 -0.707 -2.723 1.00 81.00 237 SER A C 1
ATOM 1844 O O . SER A 1 237 ? 14.359 -1.065 -2.961 1.00 81.00 237 SER A O 1
ATOM 1846 N N . PRO A 1 238 ? 16.353 -1.490 -2.015 1.00 81.88 238 PRO A N 1
ATOM 1847 C CA . PRO A 1 238 ? 15.925 -2.773 -1.456 1.00 81.88 238 PRO A CA 1
ATOM 1848 C C . PRO A 1 238 ? 14.796 -2.619 -0.426 1.00 81.88 238 PRO A C 1
ATOM 1850 O O . PRO A 1 238 ? 14.055 -3.578 -0.216 1.00 81.88 238 PRO A O 1
ATOM 1853 N N . LYS A 1 239 ? 14.649 -1.423 0.162 1.00 87.75 239 LYS A N 1
ATOM 1854 C CA . LYS A 1 239 ? 13.663 -1.070 1.193 1.00 87.75 239 LYS A CA 1
ATOM 1855 C C . LYS A 1 239 ? 12.303 -0.635 0.645 1.00 87.75 239 LYS A C 1
ATOM 1857 O O . LYS A 1 239 ? 11.305 -0.739 1.345 1.00 87.75 239 LYS A O 1
ATOM 1862 N N . TRP A 1 240 ? 12.251 -0.151 -0.597 1.00 90.94 240 TRP A N 1
ATOM 1863 C CA . TRP A 1 240 ? 11.011 0.374 -1.194 1.00 90.94 240 TRP A CA 1
ATOM 1864 C C . TRP A 1 240 ? 10.545 -0.420 -2.421 1.00 90.94 240 TRP A C 1
ATOM 1866 O O . TRP A 1 240 ? 9.433 -0.198 -2.891 1.00 90.94 240 TRP A O 1
ATOM 1876 N N . THR A 1 241 ? 11.357 -1.355 -2.936 1.00 94.81 241 THR A N 1
ATOM 1877 C CA . THR A 1 241 ? 11.016 -2.165 -4.120 1.00 94.81 241 THR A CA 1
ATOM 1878 C C . THR A 1 241 ? 9.848 -3.109 -3.830 1.00 94.81 241 THR A C 1
ATOM 1880 O O . THR A 1 241 ? 10.017 -4.154 -3.204 1.00 94.81 241 THR A O 1
ATOM 1883 N N . VAL A 1 242 ? 8.674 -2.788 -4.369 1.00 96.25 242 VAL A N 1
ATOM 1884 C CA . VAL A 1 242 ? 7.479 -3.640 -4.313 1.00 96.25 242 VAL A CA 1
ATOM 1885 C C . VAL A 1 242 ? 7.709 -4.917 -5.116 1.00 96.25 242 VAL A C 1
ATOM 1887 O O . VAL A 1 242 ? 7.571 -6.015 -4.582 1.00 96.25 242 VAL A O 1
ATOM 1890 N N . CYS A 1 243 ? 8.096 -4.787 -6.387 1.00 95.88 243 CYS A N 1
ATOM 1891 C CA . CYS A 1 243 ? 8.439 -5.920 -7.244 1.00 95.88 243 CYS A CA 1
ATOM 1892 C C . CYS A 1 243 ? 9.229 -5.463 -8.477 1.00 95.88 243 CYS A C 1
ATOM 1894 O O . CYS A 1 243 ? 9.070 -4.336 -8.947 1.00 95.88 243 CYS A O 1
ATOM 1896 N N . ARG A 1 244 ? 10.024 -6.363 -9.048 1.00 95.06 244 ARG A N 1
ATOM 1897 C CA . ARG A 1 244 ? 10.632 -6.242 -10.378 1.00 95.06 244 ARG A CA 1
ATOM 1898 C C . ARG A 1 244 ? 9.749 -6.921 -11.421 1.00 95.06 244 ARG A C 1
ATOM 1900 O O . ARG A 1 244 ? 9.099 -7.917 -11.114 1.00 95.06 244 ARG A O 1
ATOM 1907 N N . ASN A 1 245 ? 9.786 -6.460 -12.671 1.00 94.56 245 ASN A N 1
ATOM 1908 C CA . ASN A 1 245 ? 9.271 -7.289 -13.765 1.00 94.56 245 ASN A CA 1
ATOM 1909 C C . ASN A 1 245 ? 10.232 -8.452 -14.034 1.00 94.56 245 ASN A C 1
ATOM 1911 O O . ASN A 1 245 ? 11.444 -8.333 -13.815 1.00 94.56 245 ASN A O 1
ATOM 1915 N N . LYS A 1 246 ? 9.710 -9.549 -14.589 1.00 91.38 246 LYS A N 1
ATOM 1916 C CA . LYS A 1 246 ? 10.563 -10.597 -15.162 1.00 91.38 246 LYS A CA 1
ATOM 1917 C C . LYS A 1 246 ? 11.308 -10.055 -16.381 1.00 91.38 246 LYS A C 1
ATOM 1919 O O . LYS A 1 246 ? 10.703 -9.418 -17.239 1.00 91.38 246 LYS A O 1
ATOM 1924 N N . ARG A 1 247 ? 12.600 -10.360 -16.478 1.00 88.50 247 ARG A N 1
ATOM 1925 C CA . ARG A 1 247 ? 13.438 -10.028 -17.635 1.00 88.50 247 ARG A CA 1
ATOM 1926 C C . ARG A 1 247 ? 13.004 -10.802 -18.876 1.00 88.50 247 ARG A C 1
ATOM 1928 O O . ARG A 1 247 ? 12.634 -11.972 -18.785 1.00 88.50 247 ARG A O 1
ATOM 1935 N N . ALA A 1 248 ? 13.129 -10.161 -20.033 1.00 86.12 248 ALA A N 1
ATOM 1936 C CA . ALA A 1 248 ? 12.887 -10.732 -21.355 1.00 86.12 248 ALA A CA 1
ATOM 1937 C C . ALA A 1 248 ? 11.516 -11.423 -21.496 1.00 86.12 248 ALA A C 1
ATOM 1939 O O . ALA A 1 248 ? 11.391 -12.412 -22.220 1.00 86.12 248 ALA A O 1
ATOM 1940 N N . HIS A 1 249 ? 10.487 -10.901 -20.824 1.00 87.94 249 HIS A N 1
ATOM 1941 C CA . HIS A 1 249 ? 9.166 -11.516 -20.754 1.00 87.94 249 HIS A CA 1
ATOM 1942 C C . HIS A 1 249 ? 8.082 -10.543 -21.216 1.00 87.94 249 HIS A C 1
ATOM 1944 O O . HIS A 1 249 ? 7.647 -9.666 -20.474 1.00 87.94 249 HIS A O 1
ATOM 1950 N N . ARG A 1 250 ? 7.634 -10.711 -22.463 1.00 89.19 250 ARG A N 1
ATOM 1951 C CA . ARG A 1 250 ? 6.726 -9.764 -23.130 1.00 89.19 250 ARG A CA 1
ATOM 1952 C C . ARG A 1 250 ? 5.250 -9.957 -22.805 1.00 89.19 250 ARG A C 1
ATOM 1954 O O . ARG A 1 250 ? 4.472 -9.057 -23.096 1.00 89.19 250 ARG A O 1
ATOM 1961 N N . ASP A 1 251 ? 4.869 -11.101 -22.249 1.00 93.81 251 ASP A N 1
ATOM 1962 C CA . ASP A 1 251 ? 3.473 -11.327 -21.887 1.00 93.81 251 ASP A CA 1
ATOM 1963 C C . ASP A 1 251 ? 3.128 -10.537 -20.625 1.00 93.81 251 ASP A C 1
ATOM 1965 O O . ASP A 1 251 ? 3.947 -10.445 -19.702 1.00 93.81 251 ASP A O 1
ATOM 1969 N N . TRP A 1 252 ? 1.910 -9.992 -20.605 1.00 94.69 252 TRP A N 1
ATOM 1970 C CA . TRP A 1 252 ? 1.335 -9.309 -19.451 1.00 94.69 252 TRP A CA 1
ATOM 1971 C C . TRP A 1 252 ? 1.325 -10.222 -18.232 1.00 94.69 252 TRP A C 1
ATOM 1973 O O . TRP A 1 252 ? 0.960 -11.395 -18.319 1.00 94.69 252 TRP A O 1
ATOM 1983 N N . GLN A 1 253 ? 1.732 -9.671 -17.094 1.00 95.19 253 GLN A N 1
ATOM 1984 C CA . GLN A 1 253 ? 1.751 -10.374 -15.824 1.00 95.19 253 GLN A CA 1
ATOM 1985 C C . GLN A 1 253 ? 0.957 -9.599 -14.797 1.00 95.19 253 GLN A C 1
ATOM 1987 O O . GLN A 1 253 ? 1.165 -8.399 -14.629 1.00 95.19 253 GLN A O 1
ATOM 1992 N N . ASP A 1 254 ? 0.098 -10.315 -14.085 1.00 96.19 254 ASP A N 1
ATOM 1993 C CA . ASP A 1 254 ? -0.613 -9.782 -12.938 1.00 96.19 254 ASP A CA 1
ATOM 1994 C C . ASP A 1 254 ? 0.212 -10.029 -11.679 1.00 96.19 254 ASP A C 1
ATOM 1996 O O . ASP A 1 254 ? 0.576 -11.159 -11.341 1.00 96.19 254 ASP A O 1
ATOM 2000 N N . HIS A 1 255 ? 0.513 -8.947 -10.978 1.00 96.44 255 HIS A N 1
ATOM 2001 C CA . HIS A 1 255 ? 1.255 -8.959 -9.733 1.00 96.44 255 HIS A CA 1
ATOM 2002 C C . HIS A 1 255 ? 0.307 -8.649 -8.578 1.00 96.44 255 HIS A C 1
ATOM 2004 O O . HIS A 1 255 ? -0.520 -7.746 -8.667 1.00 96.44 255 HIS A O 1
ATOM 2010 N N . THR A 1 256 ? 0.438 -9.387 -7.476 1.00 97.31 256 THR A N 1
ATOM 2011 C CA . THR A 1 256 ? -0.224 -9.093 -6.198 1.00 97.31 256 THR A CA 1
ATOM 2012 C C . THR A 1 256 ? 0.808 -9.240 -5.092 1.00 97.31 256 THR A C 1
ATOM 2014 O O . THR A 1 256 ? 1.260 -10.346 -4.806 1.00 97.31 256 THR A O 1
ATOM 2017 N N . ILE A 1 257 ? 1.211 -8.118 -4.498 1.00 97.88 257 ILE A N 1
ATOM 2018 C CA . ILE A 1 257 ? 2.269 -8.059 -3.490 1.00 97.88 257 ILE A CA 1
ATOM 2019 C C . ILE A 1 257 ? 1.688 -7.502 -2.197 1.00 97.88 257 ILE A C 1
ATOM 2021 O O . ILE A 1 257 ? 1.192 -6.378 -2.170 1.00 97.88 257 ILE A O 1
ATOM 2025 N N . THR A 1 258 ? 1.769 -8.279 -1.121 1.00 97.56 258 THR A N 1
ATOM 2026 C CA . THR A 1 258 ? 1.264 -7.892 0.201 1.00 97.56 258 THR A CA 1
ATOM 2027 C C . THR A 1 258 ? 2.415 -7.569 1.139 1.00 97.56 258 THR A C 1
ATOM 2029 O O . THR A 1 258 ? 3.327 -8.378 1.306 1.00 97.56 258 THR A O 1
ATOM 2032 N N . TRP A 1 259 ? 2.358 -6.391 1.751 1.00 97.88 259 TRP A N 1
ATOM 2033 C CA . TRP A 1 259 ? 3.195 -6.001 2.883 1.00 97.88 259 TRP A CA 1
ATOM 2034 C C . TRP A 1 259 ? 2.305 -5.956 4.124 1.00 97.88 259 TRP A C 1
ATOM 2036 O O . TRP A 1 259 ? 1.243 -5.332 4.074 1.00 97.88 259 TRP A O 1
ATOM 2046 N N . ALA A 1 260 ? 2.706 -6.593 5.224 1.00 97.00 260 ALA A N 1
ATOM 2047 C CA . ALA A 1 260 ? 1.924 -6.616 6.463 1.00 97.00 260 ALA A CA 1
ATOM 2048 C C . ALA A 1 260 ? 2.712 -6.068 7.661 1.00 97.00 260 ALA A C 1
ATOM 2050 O O . ALA A 1 260 ? 3.934 -6.155 7.714 1.00 97.00 260 ALA A O 1
ATOM 2051 N N . CYS A 1 261 ? 2.018 -5.514 8.662 1.00 95.19 261 CYS A N 1
ATOM 2052 C CA . CYS A 1 261 ? 2.661 -4.966 9.867 1.00 95.19 261 CYS A CA 1
ATOM 2053 C C . CYS A 1 261 ? 3.317 -6.039 10.752 1.00 95.19 261 CYS A C 1
ATOM 2055 O O . CYS A 1 261 ? 4.152 -5.715 11.603 1.00 95.19 261 CYS A O 1
ATOM 2057 N N . TYR A 1 262 ? 2.920 -7.297 10.558 1.00 94.12 262 TYR A N 1
ATOM 2058 C CA . TYR A 1 262 ? 3.431 -8.473 11.261 1.00 94.12 262 TYR A CA 1
ATOM 2059 C C . TYR A 1 262 ? 4.491 -9.241 10.458 1.00 94.12 262 TYR A C 1
ATOM 2061 O O . TYR A 1 262 ? 4.946 -10.279 10.931 1.00 94.12 262 TYR A O 1
ATOM 2069 N N . ASP A 1 263 ? 4.873 -8.760 9.267 1.00 95.56 263 ASP A N 1
ATOM 2070 C CA . ASP A 1 263 ? 6.022 -9.308 8.542 1.00 95.56 263 ASP A CA 1
ATOM 2071 C C . ASP A 1 263 ? 7.282 -9.184 9.442 1.00 95.56 263 ASP A C 1
ATOM 2073 O O . ASP A 1 263 ? 7.459 -8.171 10.123 1.00 95.56 263 ASP A O 1
ATOM 2077 N N . ASP A 1 264 ? 8.124 -10.226 9.487 1.00 96.00 264 ASP A N 1
ATOM 2078 C CA . ASP A 1 264 ? 9.353 -10.302 10.311 1.00 96.00 264 ASP A CA 1
ATOM 2079 C C . ASP A 1 264 ? 10.464 -11.097 9.592 1.00 96.00 264 ASP A C 1
ATOM 2081 O O . ASP A 1 264 ? 11.078 -12.035 10.103 1.00 96.00 264 ASP A O 1
ATOM 2085 N N . VAL A 1 265 ? 10.679 -10.767 8.323 1.00 95.19 265 VAL A N 1
ATOM 2086 C CA . VAL A 1 265 ? 11.734 -11.330 7.482 1.00 95.19 265 VAL A CA 1
ATOM 2087 C C . VAL A 1 265 ? 12.949 -10.412 7.536 1.00 95.19 265 VAL A C 1
ATOM 2089 O O . VAL A 1 265 ? 12.969 -9.336 6.943 1.00 95.19 265 VAL A O 1
ATOM 2092 N N . GLN A 1 266 ? 13.992 -10.868 8.226 1.00 92.94 266 GLN A N 1
ATOM 2093 C CA . GLN A 1 266 ? 15.249 -10.132 8.365 1.00 92.94 266 GLN A CA 1
ATOM 2094 C C . GLN A 1 266 ? 16.004 -10.051 7.031 1.00 92.94 266 GLN A C 1
ATOM 2096 O O . GLN A 1 266 ? 16.034 -11.016 6.262 1.00 92.94 266 GLN A O 1
ATOM 2101 N N . ALA A 1 267 ? 16.648 -8.912 6.763 1.00 89.94 267 ALA A N 1
ATOM 2102 C CA . ALA A 1 267 ? 17.242 -8.590 5.462 1.00 89.94 267 ALA A CA 1
ATOM 2103 C C . ALA A 1 267 ? 18.357 -9.553 5.006 1.00 89.94 267 ALA A C 1
ATOM 2105 O O . ALA A 1 267 ? 18.601 -9.691 3.803 1.00 89.94 267 ALA A O 1
ATOM 2106 N N . ASP A 1 268 ? 19.025 -10.242 5.927 1.00 91.50 268 ASP A N 1
ATOM 2107 C CA . ASP A 1 268 ? 20.099 -11.215 5.691 1.00 91.50 268 ASP A CA 1
ATOM 2108 C C . ASP A 1 268 ? 19.650 -12.687 5.787 1.00 91.50 268 ASP A C 1
ATOM 2110 O O . ASP A 1 268 ? 20.457 -13.594 5.571 1.00 91.50 268 ASP A O 1
ATOM 2114 N N . SER A 1 269 ? 18.365 -12.931 6.055 1.00 93.56 269 SER A N 1
ATOM 2115 C CA . SER A 1 269 ? 17.793 -14.275 6.170 1.00 93.56 269 SER A CA 1
ATOM 2116 C C . SER A 1 269 ? 17.603 -14.975 4.818 1.00 93.56 269 SER A C 1
ATOM 2118 O O . SER A 1 269 ? 17.603 -14.362 3.753 1.00 93.56 269 SER A O 1
ATOM 2120 N N . ASP A 1 270 ? 17.363 -16.286 4.838 1.00 94.00 270 ASP A N 1
ATOM 2121 C CA . ASP A 1 270 ? 16.942 -17.003 3.625 1.00 94.00 270 ASP A CA 1
ATOM 2122 C C . ASP A 1 270 ? 15.539 -16.578 3.159 1.00 94.00 270 ASP A C 1
ATOM 2124 O O . ASP A 1 270 ? 15.238 -16.630 1.967 1.00 94.00 270 ASP A O 1
ATOM 2128 N N . GLY A 1 271 ? 14.700 -16.076 4.073 1.00 92.38 271 GLY A N 1
ATOM 2129 C CA . GLY A 1 271 ? 13.406 -15.496 3.726 1.00 92.38 271 GLY A CA 1
ATOM 2130 C C . GLY A 1 271 ? 13.550 -14.264 2.833 1.00 92.38 271 GLY A C 1
ATOM 2131 O O . GLY A 1 271 ? 12.826 -14.144 1.848 1.00 92.38 271 GLY A O 1
ATOM 2132 N N . SER A 1 272 ? 14.514 -13.379 3.106 1.00 92.31 272 SER A N 1
ATOM 2133 C CA . SER A 1 272 ? 14.724 -12.185 2.277 1.00 92.31 272 SER A CA 1
ATOM 2134 C C . SER A 1 272 ? 15.280 -12.528 0.895 1.00 92.31 272 SER A C 1
ATOM 2136 O O . SER A 1 272 ? 14.899 -11.888 -0.086 1.00 92.31 272 SER A O 1
ATOM 2138 N N . LYS A 1 273 ? 16.108 -13.577 0.788 1.00 91.69 273 LYS A N 1
ATOM 2139 C CA . LYS A 1 273 ? 16.547 -14.122 -0.507 1.00 91.69 273 LYS A CA 1
ATOM 2140 C C . LYS A 1 273 ? 15.360 -14.636 -1.316 1.00 91.69 273 LYS A C 1
ATOM 2142 O O . LYS A 1 273 ? 15.248 -14.308 -2.490 1.00 91.69 273 LYS A O 1
ATOM 2147 N N . ALA A 1 274 ? 14.427 -15.353 -0.687 1.00 92.56 274 ALA A N 1
ATOM 2148 C CA . ALA A 1 274 ? 13.212 -15.814 -1.359 1.00 92.56 274 ALA A CA 1
ATOM 2149 C C . ALA A 1 274 ? 12.326 -14.647 -1.844 1.00 92.56 274 ALA A C 1
ATOM 2151 O O . ALA A 1 274 ? 11.725 -14.735 -2.917 1.00 92.56 274 ALA A O 1
ATOM 2152 N N . LEU A 1 275 ? 12.258 -13.529 -1.104 1.00 93.19 275 LEU A N 1
ATOM 2153 C CA . LEU A 1 275 ? 11.593 -12.308 -1.589 1.00 93.19 275 LEU A CA 1
ATOM 2154 C C . LEU A 1 275 ? 12.279 -11.779 -2.855 1.00 93.19 275 LEU A C 1
ATOM 2156 O O . LEU A 1 275 ? 11.610 -11.478 -3.846 1.00 93.19 275 LEU A O 1
ATOM 2160 N N . GLU A 1 276 ? 13.611 -11.719 -2.831 1.00 91.50 276 GLU A N 1
ATOM 2161 C CA . GLU A 1 276 ? 14.431 -11.237 -3.938 1.00 91.50 276 GLU A CA 1
ATOM 2162 C C . GLU A 1 276 ? 14.287 -12.118 -5.189 1.00 91.50 276 GLU A C 1
ATOM 2164 O O . GLU A 1 276 ? 14.067 -11.596 -6.286 1.00 91.50 276 GLU A O 1
ATOM 2169 N N . GLU A 1 277 ? 14.303 -13.441 -5.029 1.00 91.19 277 GLU A N 1
ATOM 2170 C CA . GLU A 1 277 ? 14.080 -14.426 -6.097 1.00 91.19 277 GLU A CA 1
ATOM 2171 C C . GLU A 1 277 ? 12.717 -14.262 -6.784 1.00 91.19 277 GLU A C 1
ATOM 2173 O O . GLU A 1 277 ? 12.592 -14.558 -7.971 1.00 91.19 277 GLU A O 1
ATOM 2178 N N . ASN A 1 278 ? 11.719 -13.730 -6.070 1.00 91.06 278 ASN A N 1
ATOM 2179 C CA . ASN A 1 278 ? 10.385 -13.40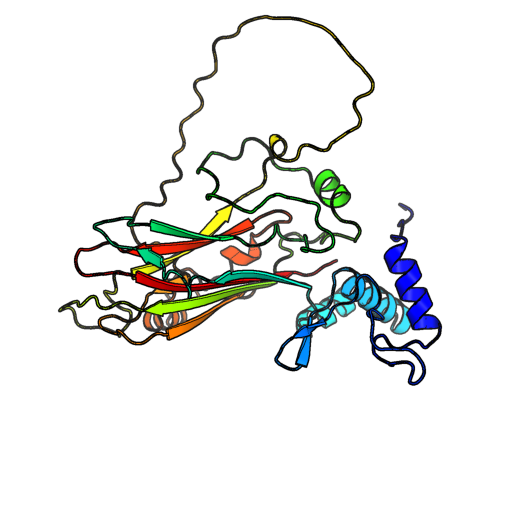8 -6.588 1.00 91.06 278 ASN A CA 1
ATOM 2180 C C . ASN A 1 278 ? 10.225 -11.928 -6.985 1.00 91.06 278 ASN A C 1
ATOM 2182 O O . ASN A 1 278 ? 9.117 -11.446 -7.221 1.00 91.06 278 ASN A O 1
ATOM 2186 N N . GLY A 1 279 ? 11.328 -11.184 -7.053 1.00 92.19 279 GLY A N 1
ATOM 2187 C CA . GLY A 1 279 ? 11.363 -9.803 -7.518 1.00 92.19 279 GLY A CA 1
ATOM 2188 C C . GLY A 1 279 ? 11.054 -8.738 -6.466 1.00 92.19 279 GLY A C 1
ATOM 2189 O O . GLY A 1 279 ? 11.266 -7.565 -6.771 1.00 92.19 279 GLY A O 1
ATOM 2190 N N . ARG A 1 280 ? 10.618 -9.097 -5.253 1.00 94.81 280 ARG A N 1
ATOM 2191 C CA . ARG A 1 280 ? 10.357 -8.158 -4.145 1.00 94.81 280 ARG A CA 1
ATOM 2192 C C . ARG A 1 280 ? 11.673 -7.700 -3.505 1.00 94.81 280 ARG A C 1
ATOM 2194 O O . ARG A 1 280 ? 12.650 -8.441 -3.467 1.00 94.81 280 ARG A O 1
ATOM 2201 N N . GLY A 1 281 ? 11.723 -6.459 -3.022 1.00 93.69 281 GLY A N 1
ATOM 2202 C CA . GLY A 1 281 ? 12.902 -5.920 -2.344 1.00 93.69 281 GLY A CA 1
ATOM 2203 C C . GLY A 1 281 ? 13.217 -6.690 -1.063 1.00 93.69 281 GLY A C 1
ATOM 2204 O O . GLY A 1 281 ? 12.334 -6.894 -0.230 1.00 93.69 281 GLY A O 1
ATOM 2205 N N . ARG A 1 282 ? 14.475 -7.100 -0.888 1.00 92.50 282 ARG A N 1
ATOM 2206 C CA . ARG A 1 282 ? 14.914 -7.944 0.237 1.00 92.50 282 ARG A CA 1
ATOM 2207 C C . ARG A 1 282 ? 14.692 -7.333 1.629 1.00 92.50 282 ARG A C 1
ATOM 2209 O O . ARG A 1 282 ? 14.586 -8.076 2.594 1.00 92.50 282 ARG A O 1
ATOM 2216 N N . GLU A 1 283 ? 14.620 -6.005 1.739 1.00 91.75 283 GLU A N 1
ATOM 2217 C CA . GLU A 1 283 ? 14.404 -5.287 3.008 1.00 91.75 283 GLU A CA 1
ATOM 2218 C C . GLU A 1 283 ? 12.927 -4.937 3.244 1.00 91.75 283 GLU A C 1
ATOM 2220 O O . GLU A 1 283 ? 12.585 -4.359 4.263 1.00 91.75 283 GLU A O 1
ATOM 2225 N N . THR A 1 284 ? 12.019 -5.291 2.331 1.00 94.12 284 THR A N 1
ATOM 2226 C CA . THR A 1 284 ? 10.587 -4.947 2.463 1.00 94.12 284 THR A CA 1
ATOM 2227 C C . THR A 1 284 ? 9.796 -5.920 3.337 1.00 94.12 284 THR A C 1
ATOM 2229 O O . THR A 1 284 ? 8.579 -5.789 3.458 1.00 94.12 284 THR A O 1
ATOM 2232 N N . GLY A 1 285 ? 10.451 -6.956 3.862 1.00 93.75 285 GLY A N 1
ATOM 2233 C CA . GLY A 1 285 ? 9.823 -8.064 4.577 1.00 93.75 285 GLY A CA 1
ATOM 2234 C C . GLY A 1 285 ? 9.828 -7.938 6.100 1.00 93.75 285 GLY A C 1
ATOM 2235 O O . GLY A 1 285 ? 9.439 -8.888 6.757 1.00 93.75 285 GLY A O 1
ATOM 2236 N N . ASP A 1 286 ? 10.266 -6.822 6.676 1.00 94.44 286 ASP A N 1
ATOM 2237 C CA . ASP A 1 286 ? 10.377 -6.617 8.134 1.00 94.44 286 ASP A CA 1
ATOM 2238 C C . ASP A 1 286 ? 9.125 -5.978 8.782 1.00 94.44 286 ASP A C 1
ATOM 2240 O O . 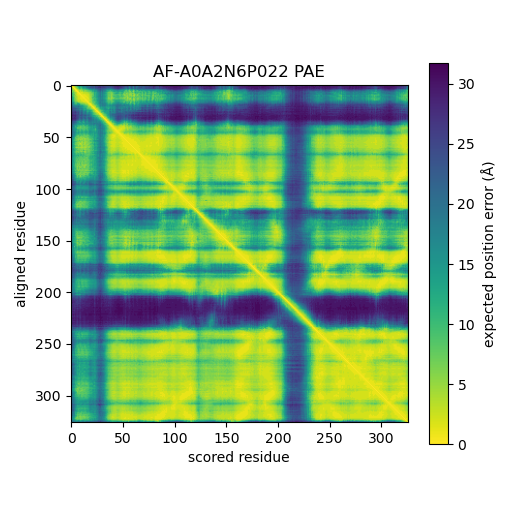ASP A 1 286 ? 9.065 -5.720 9.993 1.00 94.44 286 ASP A O 1
ATOM 2244 N N . GLY A 1 287 ? 8.135 -5.653 7.945 1.00 94.19 287 GLY A N 1
ATOM 2245 C CA . GLY A 1 287 ? 6.890 -4.992 8.324 1.00 94.19 287 GLY A CA 1
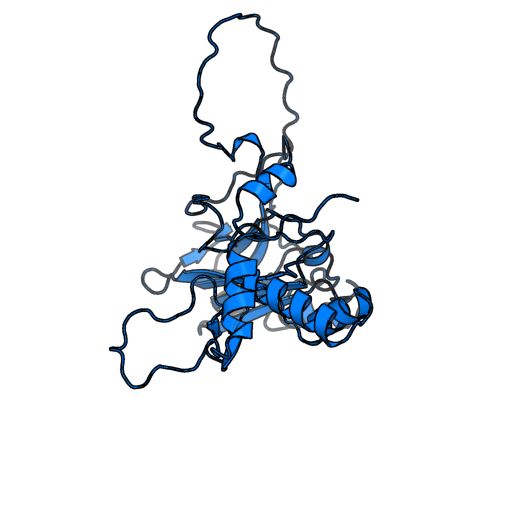ATOM 2246 C C . GLY A 1 287 ? 7.042 -3.532 8.758 1.00 94.19 287 GLY A C 1
ATOM 2247 O O . GLY A 1 287 ? 6.034 -2.907 9.097 1.00 94.19 287 GLY A O 1
ATOM 2248 N N . GLU A 1 288 ? 8.253 -2.959 8.738 1.00 93.94 288 GLU A N 1
ATOM 2249 C CA . GLU A 1 288 ? 8.539 -1.607 9.232 1.00 93.94 288 GLU A CA 1
ATOM 2250 C C . GLU A 1 288 ? 7.720 -0.565 8.468 1.00 93.94 288 GLU A C 1
ATOM 2252 O O . GLU A 1 288 ? 7.121 0.320 9.085 1.00 93.94 288 GLU A O 1
ATOM 2257 N N . PHE A 1 289 ? 7.638 -0.708 7.139 1.00 94.12 289 PHE A N 1
ATOM 2258 C CA . PHE A 1 289 ? 6.852 0.182 6.286 1.00 94.12 289 PHE A CA 1
ATOM 2259 C C . PHE A 1 289 ? 5.423 0.323 6.806 1.00 94.12 289 PHE A C 1
ATOM 2261 O O . PHE A 1 289 ? 4.972 1.427 7.081 1.00 94.12 289 PHE A O 1
ATOM 2268 N N . VAL A 1 290 ? 4.727 -0.805 6.973 1.00 95.81 290 VAL A N 1
ATOM 2269 C CA . VAL A 1 290 ? 3.300 -0.838 7.316 1.00 95.81 290 VAL A CA 1
ATOM 2270 C C . VAL A 1 290 ? 3.071 -0.450 8.772 1.00 95.81 290 VAL A C 1
ATOM 2272 O O . VAL A 1 290 ? 2.137 0.289 9.071 1.00 95.81 290 VAL A O 1
ATOM 2275 N N . ARG A 1 291 ? 3.935 -0.915 9.680 1.00 93.38 291 ARG A N 1
ATOM 2276 C CA . ARG A 1 291 ? 3.827 -0.651 11.121 1.00 93.38 291 ARG A CA 1
ATOM 2277 C C . ARG A 1 291 ? 3.972 0.836 11.455 1.00 93.38 291 ARG A C 1
ATOM 2279 O O . ARG A 1 291 ? 3.364 1.301 12.414 1.00 93.38 291 ARG A O 1
ATOM 2286 N N . ASN A 1 292 ? 4.748 1.569 10.656 1.00 91.75 292 ASN A N 1
ATOM 2287 C CA . ASN A 1 292 ? 4.999 2.997 10.848 1.00 91.75 292 ASN A CA 1
ATOM 2288 C C . ASN A 1 292 ? 3.992 3.919 10.145 1.00 91.75 292 ASN A C 1
ATOM 2290 O O . ASN A 1 292 ? 4.075 5.134 10.335 1.00 91.75 292 ASN A O 1
ATOM 2294 N N . LEU A 1 293 ? 3.055 3.377 9.360 1.00 91.38 293 LEU A N 1
ATOM 2295 C CA . LEU A 1 293 ? 2.004 4.167 8.722 1.00 91.38 293 LEU A CA 1
ATOM 2296 C C . LEU A 1 293 ? 1.070 4.782 9.767 1.00 91.38 293 LEU A C 1
ATOM 2298 O O . LEU A 1 293 ? 0.641 4.117 10.713 1.00 91.38 293 LEU A O 1
ATOM 2302 N N . GLN A 1 294 ? 0.734 6.053 9.575 1.00 88.06 294 GLN A N 1
ATOM 2303 C CA . GLN A 1 294 ? -0.103 6.839 10.477 1.00 88.06 294 GLN A CA 1
ATOM 2304 C C . GLN A 1 294 ? -1.445 7.207 9.843 1.00 88.06 294 GLN A C 1
ATOM 2306 O O . GLN A 1 294 ? -1.665 7.071 8.643 1.00 88.06 294 GLN A O 1
ATOM 2311 N N . LEU A 1 295 ? -2.372 7.679 10.674 1.00 86.31 295 LEU A N 1
ATOM 2312 C CA . LEU A 1 295 ? -3.629 8.255 10.207 1.00 86.31 295 LEU A CA 1
ATOM 2313 C C . LEU A 1 295 ? -3.345 9.458 9.291 1.00 86.31 295 LEU A C 1
ATOM 2315 O O . LEU A 1 295 ? -2.594 10.350 9.677 1.00 86.31 295 LEU A O 1
ATOM 2319 N N . GLY A 1 296 ? -3.961 9.490 8.110 1.00 83.31 296 GLY A N 1
ATOM 2320 C CA . GLY A 1 296 ? -3.748 10.537 7.107 1.00 83.31 296 GLY A CA 1
ATOM 2321 C C . GLY A 1 296 ? -2.524 10.343 6.201 1.00 83.31 296 GLY A C 1
ATOM 2322 O O . GLY A 1 296 ? -2.415 11.063 5.212 1.00 83.31 296 GLY A O 1
ATOM 2323 N N . ASP A 1 297 ? -1.643 9.375 6.478 1.00 88.69 297 ASP A N 1
ATOM 2324 C CA . ASP A 1 297 ? -0.575 9.007 5.540 1.00 88.69 297 ASP A CA 1
ATOM 2325 C C . ASP A 1 297 ? -1.187 8.473 4.230 1.00 88.69 297 ASP A C 1
ATOM 2327 O O . ASP A 1 297 ? -2.239 7.823 4.229 1.00 88.69 297 ASP A O 1
ATOM 2331 N N . VAL A 1 298 ? -0.511 8.726 3.111 1.00 88.88 298 VAL A N 1
ATOM 2332 C CA . VAL A 1 298 ? -0.913 8.296 1.768 1.00 88.88 298 VAL A CA 1
ATOM 2333 C C . VAL A 1 298 ? 0.197 7.438 1.167 1.00 88.88 298 VAL A C 1
ATOM 2335 O O . VAL A 1 298 ? 1.347 7.860 1.060 1.00 88.88 298 VAL A O 1
ATOM 2338 N N . VAL A 1 299 ? -0.136 6.215 0.757 1.00 92.06 299 VAL A N 1
ATOM 2339 C CA . VAL A 1 299 ? 0.813 5.296 0.117 1.00 92.06 299 VAL A CA 1
ATOM 2340 C C . VAL A 1 299 ? 0.764 5.497 -1.392 1.00 92.06 299 VAL A C 1
ATOM 2342 O O . VAL A 1 299 ? -0.314 5.501 -1.979 1.00 92.06 299 VAL A O 1
ATOM 2345 N N . THR A 1 300 ? 1.918 5.625 -2.041 1.00 92.94 300 THR A N 1
ATOM 2346 C CA . THR A 1 300 ? 2.019 5.794 -3.499 1.00 92.94 300 THR A CA 1
ATOM 2347 C C . THR A 1 300 ? 2.721 4.615 -4.158 1.00 92.94 300 THR A C 1
ATOM 2349 O O . THR A 1 300 ? 3.514 3.923 -3.522 1.00 92.94 300 THR A O 1
ATOM 2352 N N . LEU A 1 301 ? 2.435 4.378 -5.438 1.00 93.88 301 LEU A N 1
ATOM 2353 C CA . LEU A 1 301 ? 3.103 3.368 -6.256 1.00 93.88 301 LEU A CA 1
ATOM 2354 C C . LEU A 1 301 ? 3.708 4.017 -7.501 1.00 93.88 301 LEU A C 1
ATOM 235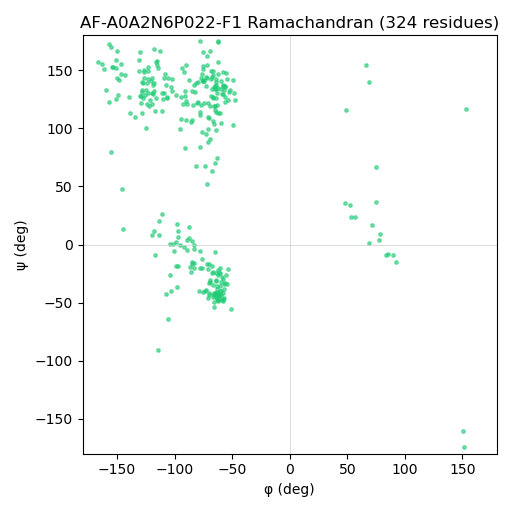6 O O . LEU A 1 301 ? 3.033 4.742 -8.236 1.00 93.88 301 LEU A O 1
ATOM 2360 N N . TRP A 1 302 ? 4.979 3.711 -7.743 1.00 94.00 302 TRP A N 1
ATOM 2361 C CA . TRP A 1 302 ? 5.778 4.267 -8.830 1.00 94.00 302 TRP A CA 1
ATOM 2362 C C . TRP A 1 302 ? 6.329 3.157 -9.712 1.00 94.00 302 TRP A C 1
ATOM 2364 O O . TRP A 1 302 ? 6.754 2.125 -9.200 1.00 94.00 302 TRP A O 1
ATOM 2374 N N . ALA A 1 303 ? 6.374 3.383 -11.023 1.00 94.31 303 ALA A N 1
ATOM 2375 C CA . ALA A 1 303 ? 7.067 2.526 -11.979 1.00 94.31 303 ALA A CA 1
ATOM 2376 C C . ALA A 1 303 ? 8.393 3.158 -12.403 1.00 94.31 303 ALA A C 1
ATOM 2378 O O . ALA A 1 303 ? 8.441 4.337 -12.748 1.00 94.31 303 ALA A O 1
ATOM 2379 N N . LYS A 1 304 ? 9.457 2.353 -12.450 1.00 93.81 304 LYS A N 1
ATOM 2380 C CA . LYS A 1 304 ? 10.811 2.784 -12.815 1.00 93.81 304 LYS A CA 1
ATOM 2381 C C . LYS A 1 304 ? 11.406 1.933 -13.935 1.00 93.81 304 LYS A C 1
ATOM 2383 O O . LYS A 1 304 ? 11.093 0.745 -14.063 1.00 93.81 304 LYS A O 1
ATOM 2388 N N . ALA A 1 305 ? 12.279 2.549 -14.735 1.00 93.31 305 ALA A N 1
ATOM 2389 C CA . ALA A 1 305 ? 13.090 1.886 -15.756 1.00 93.31 305 ALA A CA 1
ATOM 2390 C C . ALA A 1 305 ? 14.414 2.633 -15.989 1.00 93.31 305 ALA A C 1
ATOM 2392 O O . ALA A 1 305 ? 14.418 3.824 -16.305 1.00 93.31 305 ALA A O 1
ATOM 2393 N N . ARG A 1 306 ? 15.551 1.935 -15.868 1.00 86.38 306 ARG A N 1
ATOM 2394 C CA . ARG A 1 306 ? 16.867 2.600 -15.777 1.00 86.38 306 ARG A CA 1
ATOM 2395 C C . ARG A 1 306 ? 17.718 2.577 -17.042 1.00 86.38 306 ARG A C 1
ATOM 2397 O O . ARG A 1 306 ? 18.369 3.577 -17.337 1.00 86.38 306 ARG A O 1
ATOM 2404 N N . PHE A 1 307 ? 17.750 1.475 -17.790 1.00 87.88 307 PHE A N 1
ATOM 2405 C CA . PHE A 1 307 ? 18.714 1.305 -18.886 1.00 87.88 307 PHE A CA 1
ATOM 2406 C C . PHE A 1 307 ? 18.071 1.233 -20.276 1.00 87.88 307 PHE A C 1
ATOM 2408 O O . PHE A 1 307 ? 16.931 0.786 -20.407 1.00 87.88 307 PHE A O 1
ATOM 2415 N N . PRO A 1 308 ? 18.790 1.639 -21.343 1.00 84.94 308 PRO A N 1
ATOM 2416 C CA . PRO A 1 308 ? 18.292 1.497 -22.705 1.00 84.94 308 PRO A CA 1
ATOM 2417 C C . PRO A 1 308 ? 17.928 0.045 -23.027 1.00 84.94 308 PRO A C 1
ATOM 2419 O O . PRO A 1 308 ? 18.683 -0.871 -22.720 1.00 84.94 308 PRO A O 1
ATOM 2422 N N . GLY A 1 309 ? 16.780 -0.153 -23.676 1.00 85.31 309 GLY A N 1
ATOM 2423 C CA . GLY A 1 309 ? 16.258 -1.486 -24.004 1.00 85.31 309 GLY A CA 1
ATOM 2424 C C . GLY A 1 309 ? 15.314 -2.067 -22.949 1.00 85.31 309 GLY A C 1
ATOM 2425 O O . GLY A 1 309 ? 14.567 -2.983 -23.276 1.00 85.31 309 GLY A O 1
ATOM 2426 N N . TRP A 1 310 ? 15.289 -1.489 -21.746 1.00 90.38 310 TRP A N 1
ATOM 2427 C CA . TRP A 1 310 ? 14.326 -1.797 -20.693 1.00 90.38 310 TRP A CA 1
ATOM 2428 C C . TRP A 1 310 ? 13.155 -0.823 -20.767 1.00 90.38 310 TRP A C 1
ATOM 2430 O O . TRP A 1 310 ? 13.353 0.399 -20.794 1.00 90.38 310 TRP A O 1
ATOM 2440 N N . VAL A 1 311 ? 11.942 -1.361 -20.833 1.00 93.56 311 VAL A N 1
ATOM 2441 C CA . VAL A 1 311 ? 10.712 -0.570 -20.880 1.00 93.56 311 VAL A CA 1
ATOM 2442 C C . VAL A 1 311 ? 9.694 -1.246 -19.983 1.00 93.56 311 VAL A C 1
ATOM 2444 O O . VAL A 1 311 ? 9.228 -2.343 -20.274 1.00 93.56 311 VAL A O 1
ATOM 2447 N N . ASN A 1 312 ? 9.344 -0.572 -18.893 1.00 95.25 312 ASN A N 1
ATOM 2448 C CA . ASN A 1 312 ? 8.275 -1.025 -18.023 1.00 95.25 312 ASN A CA 1
ATOM 2449 C C . ASN A 1 312 ? 6.959 -0.648 -18.700 1.00 95.25 312 ASN A C 1
ATOM 2451 O O . ASN A 1 312 ? 6.710 0.545 -18.867 1.00 95.25 312 ASN A O 1
ATOM 2455 N N . ASN A 1 313 ? 6.168 -1.629 -19.126 1.00 94.94 313 ASN A N 1
ATOM 2456 C CA . ASN A 1 313 ? 4.844 -1.420 -19.709 1.00 94.94 313 ASN A CA 1
ATOM 2457 C C . ASN A 1 313 ? 3.797 -1.745 -18.642 1.00 94.94 313 ASN A C 1
ATOM 2459 O O . ASN A 1 313 ? 3.897 -2.791 -18.007 1.00 94.94 313 ASN A O 1
ATOM 2463 N N . ILE A 1 314 ? 2.813 -0.867 -18.447 1.00 95.25 314 ILE A N 1
ATOM 2464 C CA . ILE A 1 314 ? 1.811 -0.960 -17.380 1.00 95.25 314 ILE A CA 1
ATOM 2465 C C . ILE A 1 314 ? 0.409 -0.791 -17.980 1.00 95.25 314 ILE A C 1
ATOM 2467 O O . ILE A 1 314 ? 0.142 0.204 -18.659 1.00 95.25 314 ILE A O 1
ATOM 2471 N N . LEU A 1 315 ? -0.490 -1.738 -17.689 1.00 94.19 315 LEU A N 1
ATOM 2472 C CA . LEU A 1 315 ? -1.916 -1.660 -18.043 1.00 94.19 315 LEU A CA 1
ATOM 2473 C C . LEU A 1 315 ? -2.794 -1.184 -16.897 1.00 94.19 315 LEU A C 1
ATOM 2475 O O . LEU A 1 315 ? -3.762 -0.481 -17.141 1.00 94.19 315 LEU A O 1
ATOM 2479 N N . ALA A 1 316 ? -2.486 -1.573 -15.665 1.00 93.62 316 ALA A N 1
ATOM 2480 C CA . ALA A 1 316 ? -3.313 -1.248 -14.512 1.00 93.62 316 ALA A CA 1
ATOM 2481 C C . ALA A 1 316 ? -2.471 -1.248 -13.241 1.00 93.62 316 ALA A C 1
ATOM 2483 O O . ALA A 1 316 ? -1.466 -1.959 -13.158 1.00 93.62 316 ALA A O 1
ATOM 2484 N N . ALA A 1 317 ? -2.892 -0.466 -12.251 1.00 95.00 317 ALA A N 1
ATOM 2485 C CA . ALA A 1 317 ? -2.297 -0.446 -10.923 1.00 95.00 317 ALA A CA 1
ATOM 2486 C C . ALA A 1 317 ? -3.355 -0.131 -9.860 1.00 95.00 317 ALA A C 1
ATOM 2488 O O . ALA A 1 317 ? -4.211 0.725 -10.066 1.00 95.00 317 ALA A O 1
ATOM 2489 N N . SER A 1 318 ? -3.284 -0.776 -8.701 1.00 94.75 318 SER A N 1
ATOM 2490 C CA . SER A 1 318 ? -4.131 -0.474 -7.554 1.00 94.75 318 SER A CA 1
ATOM 2491 C C . SER A 1 318 ? -3.407 -0.690 -6.230 1.00 94.75 318 SER A C 1
ATOM 2493 O O . SER A 1 318 ? -2.484 -1.501 -6.122 1.00 94.75 318 SER A O 1
ATOM 2495 N N . ILE A 1 319 ? -3.871 0.015 -5.203 1.00 95.88 319 ILE A N 1
ATOM 2496 C CA . ILE A 1 319 ? -3.423 -0.133 -3.820 1.00 95.88 319 ILE A CA 1
ATOM 2497 C C . ILE A 1 319 ? -4.657 -0.423 -2.971 1.00 95.88 319 ILE A C 1
ATOM 2499 O O . ILE A 1 319 ? -5.585 0.386 -2.938 1.00 95.88 319 ILE A O 1
ATOM 2503 N N . ASP A 1 320 ? -4.652 -1.563 -2.282 1.00 95.19 320 ASP A N 1
ATOM 2504 C CA . ASP A 1 320 ? -5.585 -1.846 -1.196 1.00 95.19 320 ASP A CA 1
ATOM 2505 C C . ASP A 1 320 ? -4.892 -1.569 0.145 1.00 95.19 320 ASP A C 1
ATOM 2507 O O . ASP A 1 320 ? -3.812 -2.104 0.406 1.00 95.19 320 ASP A O 1
ATOM 2511 N N . VAL A 1 321 ? -5.515 -0.786 1.022 1.00 95.94 321 VAL A N 1
ATOM 2512 C CA . VAL A 1 321 ? -5.031 -0.536 2.385 1.00 95.94 321 VAL A CA 1
ATOM 2513 C C . VAL A 1 321 ? -6.035 -1.093 3.383 1.00 95.94 321 VAL A C 1
ATOM 2515 O O . VAL A 1 321 ? -7.215 -0.753 3.339 1.00 95.94 321 VAL A O 1
ATOM 2518 N N . TYR A 1 322 ? -5.557 -1.935 4.298 1.00 95.31 322 TYR A N 1
ATOM 2519 C CA . TYR A 1 322 ? -6.365 -2.549 5.348 1.00 95.31 322 TYR A CA 1
ATOM 2520 C C . TYR A 1 322 ? -5.986 -1.956 6.697 1.00 95.31 322 TYR A C 1
ATOM 2522 O O . TYR A 1 322 ? -4.812 -1.984 7.079 1.00 95.31 322 TYR A O 1
ATOM 2530 N N . TRP A 1 323 ? -6.966 -1.437 7.429 1.00 93.88 323 TRP A N 1
ATOM 2531 C CA . TRP A 1 323 ? -6.733 -0.745 8.693 1.00 93.88 323 TRP A CA 1
ATOM 2532 C C . TRP A 1 323 ? -7.822 -1.030 9.730 1.00 93.88 323 TRP A C 1
ATOM 2534 O O . TRP A 1 323 ? -8.999 -1.213 9.416 1.00 93.88 323 TRP A O 1
ATOM 2544 N N . ALA A 1 324 ? -7.418 -1.076 10.997 1.00 90.06 324 ALA A N 1
ATOM 2545 C CA . ALA A 1 324 ? -8.311 -1.332 12.121 1.00 90.06 324 ALA A CA 1
ATOM 2546 C C . ALA A 1 324 ? -9.053 -0.045 12.509 1.00 90.06 324 ALA A C 1
ATOM 2548 O O . ALA A 1 324 ? -8.411 0.948 12.843 1.00 90.06 324 ALA A O 1
ATOM 2549 N N . ALA A 1 325 ? -10.392 -0.045 12.480 1.00 73.94 325 ALA A N 1
ATOM 2550 C CA . ALA A 1 325 ? -11.174 1.190 12.608 1.00 73.94 325 ALA A CA 1
ATOM 2551 C C . ALA A 1 325 ? -11.279 1.778 14.021 1.00 73.94 325 ALA A C 1
ATOM 2553 O O . ALA A 1 325 ? -11.719 2.915 14.168 1.00 73.94 325 ALA A O 1
ATOM 2554 N N . THR A 1 326 ? -10.895 1.055 15.073 1.00 62.22 326 THR A N 1
ATOM 2555 C CA . THR A 1 326 ? -11.100 1.501 16.460 1.00 62.22 326 THR A CA 1
ATOM 2556 C C . THR A 1 326 ? -10.166 0.817 17.433 1.00 62.22 326 THR A C 1
ATOM 2558 O O . THR A 1 326 ? -9.894 -0.371 17.195 1.00 62.22 326 THR A O 1
#

pLDDT: mean 77.23, std 19.84, range [25.31, 98.31]

Mean predicted aligned error: 11.58 Å

Organism: Beauveria bassiana (NCBI:txid176275)

Sequence (326 aa):
MSLRIIPANIISRLQALGTGQSPDTPNEDEPAADTAPRHAGSRNENGHYDPSPIDVAVVRIMLAKATKLPVDVVDGIFELAEYWVRTTTAADYSGNALYVSSRSVQDRFLVRSLPIGFTSEHGGDLDLKGEPAPAKPLKSTVPANKLARMADYPLPKLQGPVRKVVFKFTSHDQGWSGETGSLYENSWTWFEAGLERLEDSEIAIEEVIEEKKEDAENGEPAPQEPQFQYQFPLIQSPKWTVCRNKRAHRDWQDHTITWACYDDVQADSDGSKALEENGRGRETGDGEFVRNLQLGDVVTLWAKARFPGWVNNILAASIDVYWAAT

Foldseek 3Di:
DDPDPAQPLLVVVLVCVVVVDDQPDDDPPDPPPDSRPPQAFDQDPVRDTQGGLSRLVNVLVVCCVVPVDDSVVSVVVCVVVLNWHKFKDKDFCQVPWDKAAQVPHQKFFDDKTFFPQAHPVFQPPPVPPDDDDADDPAPAAADPVNNCVRGSHFADPDQQQFFKKKKKFKKAKQADDPDDDAQQPPFQKFKFKDKDGDHNVSPPDPPVDDDDDDDDDDDDPDDPPPDDDPDPDLDDDLQTTQFGHGYNDDDIDIDIGMQGLPFCQDLPDVVLVVCVSRGHRSNRRRSPVSSNRDGRMMMTMMIGGHDPRIMMITRMIMMMITGHGD

Nearest PDB structures (foldseek):
  4wiz-assembly1_AA  TM=3.047E-01  e=5.626E-02  Epinephelus coioides nervous necrosis virus
  6eqv-assembly1_A  TM=5.312E-01  e=1.007E+00  Homo sapiens
  1p8j-assembly1_A  TM=4.041E-01  e=8.375E-01  Mus musculus
  4fte-assembly1_B  TM=2.033E-01  e=4.966E+00  Flock House virus
  7vrn-assembly1_K  TM=1.518E-01  e=1.007E+00  Infectious bursal disease virus

Radius of gyration: 23.19 Å; Cα contacts (8 Å, |Δi|>4): 602; chains: 1; bounding box: 66×62×57 Å

Solvent-accessible surface area (backbone atoms only — not comparable to full-atom values): 18875 Å² total; per-residue (Å²): 134,84,81,79,83,72,52,67,68,54,53,54,52,55,51,45,51,72,70,68,52,58,91,78,68,77,64,95,87,59,79,100,69,85,78,69,58,88,70,61,46,49,65,48,98,86,69,48,77,41,38,24,56,51,46,44,52,48,52,51,52,51,50,40,68,76,66,67,53,58,68,71,58,55,50,49,51,35,63,76,65,65,64,33,29,66,41,77,29,75,42,82,22,76,95,61,60,44,72,19,18,47,86,78,43,42,64,44,82,70,46,55,38,61,36,37,82,44,46,96,90,49,38,62,93,68,82,81,77,77,80,80,80,78,72,62,76,84,86,45,72,57,54,70,71,62,59,48,69,49,33,84,54,73,54,44,77,56,88,36,32,38,49,36,39,36,44,34,35,31,33,28,18,63,22,80,64,94,72,88,72,55,56,21,53,84,36,52,25,35,29,32,55,47,80,47,72,60,41,44,85,73,61,74,72,88,64,83,79,81,82,88,81,90,88,82,92,77,92,70,84,75,77,80,72,82,85,60,75,69,71,80,61,98,57,91,45,45,64,35,27,57,32,35,36,47,46,58,33,75,63,81,37,82,46,79,46,77,41,31,37,80,35,77,29,50,62,86,39,73,62,11,50,55,34,34,61,69,18,22,21,29,48,47,35,46,10,59,74,37,39,69,37,46,81,46,32,23,49,31,38,31,40,29,8,66,41,86,73,23,38,28,36,36,37,35,38,33,34,36,43,30,28,45,39,104

Secondary structure (DSSP, 8-state):
-------HHHHHHHHHHHTT--TT---TTS-SS--SPTT--EE-TTS-EE--HHHHHHHHHHHHHHH---HHHHHHHHHHTT--EEEEEEEE-TTS-EEEETTS-SEEEEEEPPPTT--TTTS------SSPPP------BPPHHHHHHH-SSPPP-SSS-EEEEEEEEEEEE-----S-S-SSTT--EEEEEEEEE-BTTT------------------PPP----------SS--TTTEEEEPPTTEEEEEEEEEEEETT----TTSHHHHHHHHTTS-TTTTSSHHHHT--TTEEEEEEEEE-STT-EEEEEEEEEEEEE---